Protein AF-A0A5D3CH51-F1 (afdb_monomer_lite)

Organism: Cucumis melo var. makuwa (NCBI:txid1194695)

Secondary structure (DSSP, 8-state):
-PPPHHHHHHHHHHHHT-SS-GGG-EEEEE-TT--HHHHHHHHHHHHHHHHHHHHHHHTT-SS--HHHHHHSPPPSSS--HHHHHHHHHHHHHHHHHHHHHHHHHH-TTTHHHHHT---GGGTT-BTTBB--EEEEEE---SSS--SPEEEEEE--B-TTS---HHHHHHHHHHHHHHHHT--SEEEE--TT---SSTTHHHHHHHHHTS-TTTTTT--EEEPPP--TT--TT-TT-TT-HIIIIIIHHHHHTTT-PPP-SSSEEEEHHHHTT--TTS--TTTTT-S-HHHHHHHH-S-HHHHHHHHHTTS-TTS-PPPSSPSS-GGGGHHHHHHHT-TTTTTTSSBTTTBSS---

Structure (mmCIF, N/CA/C/O backbone):
data_AF-A0A5D3CH51-F1
#
_entry.id   AF-A0A5D3CH51-F1
#
loop_
_atom_site.group_PDB
_atom_site.id
_atom_site.type_symbol
_atom_site.label_atom_id
_atom_site.label_alt_id
_atom_site.label_comp_id
_atom_site.label_asym_id
_atom_site.label_entity_id
_atom_site.label_seq_id
_atom_site.pdbx_PDB_ins_code
_atom_site.Cartn_x
_atom_site.Cartn_y
_atom_site.Cartn_z
_atom_site.occupancy
_atom_site.B_iso_or_equiv
_atom_site.auth_seq_id
_atom_site.auth_comp_id
_atom_site.auth_asym_id
_atom_site.auth_atom_id
_atom_site.pdbx_PDB_model_num
ATOM 1 N N . MET A 1 1 ? -5.415 21.065 0.368 1.00 40.28 1 MET A N 1
ATOM 2 C CA . MET A 1 1 ? -6.041 20.465 1.560 1.00 40.28 1 MET A CA 1
ATOM 3 C C . MET A 1 1 ? -5.260 19.193 1.838 1.00 40.28 1 MET A C 1
ATOM 5 O O . MET A 1 1 ? -5.054 18.450 0.891 1.00 40.28 1 MET A O 1
ATOM 9 N N . LEU A 1 2 ? -4.691 19.025 3.033 1.00 67.31 2 LEU A N 1
ATOM 10 C CA . LEU A 1 2 ? -4.060 17.756 3.412 1.00 67.31 2 LEU A CA 1
ATOM 11 C C . LEU A 1 2 ? -5.181 16.832 3.888 1.00 67.31 2 LEU A C 1
ATOM 13 O O . LEU A 1 2 ? -6.054 17.289 4.625 1.00 67.31 2 LEU A O 1
ATOM 17 N N . GLU A 1 3 ? -5.198 15.589 3.425 1.00 77.75 3 GLU A N 1
ATOM 18 C CA . GLU A 1 3 ? -6.168 14.602 3.895 1.00 77.75 3 GLU A CA 1
ATOM 19 C C . GLU A 1 3 ? -5.866 14.246 5.356 1.00 77.75 3 GLU A C 1
ATOM 21 O O . GLU A 1 3 ? -4.698 14.021 5.697 1.00 77.75 3 GLU A O 1
ATOM 26 N N . PRO A 1 4 ? -6.886 14.199 6.230 1.00 89.88 4 PRO A N 1
ATOM 27 C CA . PRO A 1 4 ? -6.705 13.772 7.607 1.00 89.88 4 PRO A CA 1
ATOM 28 C C . PRO A 1 4 ? -6.069 12.371 7.680 1.00 89.88 4 PRO A C 1
ATOM 30 O O . PRO A 1 4 ? -6.546 11.456 7.001 1.00 89.88 4 PRO A O 1
ATOM 33 N N . PRO A 1 5 ? -5.054 12.142 8.537 1.00 94.06 5 PRO A N 1
ATOM 34 C CA . PRO A 1 5 ? -4.375 10.846 8.643 1.00 94.06 5 PRO A CA 1
ATOM 35 C C . PRO A 1 5 ? -5.314 9.667 8.931 1.00 94.06 5 PRO A C 1
ATOM 37 O O . PRO A 1 5 ? -5.027 8.537 8.537 1.00 94.06 5 PRO A O 1
ATOM 40 N N . ILE A 1 6 ? -6.451 9.921 9.591 1.00 96.25 6 ILE A N 1
ATOM 41 C CA . ILE A 1 6 ? -7.462 8.902 9.893 1.00 96.25 6 ILE A CA 1
ATOM 42 C C . ILE A 1 6 ? -8.072 8.265 8.633 1.00 96.25 6 ILE A C 1
ATOM 44 O O . ILE A 1 6 ? -8.434 7.087 8.662 1.00 96.25 6 ILE A O 1
ATOM 48 N N . ILE A 1 7 ? -8.144 8.999 7.516 1.00 95.88 7 ILE A N 1
ATOM 49 C CA . ILE A 1 7 ? -8.637 8.470 6.236 1.00 95.88 7 ILE A CA 1
ATOM 50 C C . ILE A 1 7 ? -7.675 7.379 5.742 1.00 95.88 7 ILE A C 1
ATOM 52 O O . ILE A 1 7 ? -8.073 6.224 5.581 1.00 95.88 7 ILE A O 1
ATOM 56 N N . THR A 1 8 ? -6.379 7.699 5.663 1.00 96.88 8 THR A N 1
ATOM 57 C CA . THR A 1 8 ? -5.318 6.738 5.318 1.00 96.88 8 THR A CA 1
ATOM 58 C C . THR A 1 8 ? -5.292 5.540 6.269 1.00 96.88 8 THR A C 1
ATOM 60 O O . THR A 1 8 ? -5.150 4.401 5.826 1.00 96.88 8 THR A O 1
ATOM 63 N N . VAL A 1 9 ? -5.449 5.769 7.578 1.00 97.94 9 VAL A N 1
ATOM 64 C CA . VAL A 1 9 ? -5.469 4.698 8.588 1.00 97.94 9 VAL A CA 1
ATOM 65 C C . VAL A 1 9 ? -6.609 3.710 8.348 1.00 97.94 9 VAL A C 1
ATOM 67 O O . VAL A 1 9 ? -6.380 2.502 8.400 1.00 97.94 9 VAL A O 1
ATOM 70 N N . ASN A 1 10 ? -7.815 4.189 8.041 1.00 98.06 10 ASN A N 1
ATOM 71 C CA . ASN A 1 10 ? -8.954 3.318 7.753 1.00 98.06 10 ASN A CA 1
ATOM 72 C C . ASN A 1 10 ? -8.732 2.458 6.501 1.00 98.06 10 ASN A C 1
ATOM 74 O O . ASN A 1 10 ? -9.031 1.261 6.511 1.00 98.06 10 ASN A O 1
ATOM 78 N N . THR A 1 11 ? -8.141 3.040 5.461 1.00 97.94 11 THR A N 1
ATOM 79 C CA . THR A 1 11 ? -7.741 2.322 4.246 1.00 97.94 11 THR A CA 1
ATOM 80 C C . THR A 1 11 ? -6.696 1.249 4.535 1.00 97.94 11 THR A C 1
ATOM 82 O O . THR A 1 11 ? -6.865 0.093 4.141 1.00 97.94 11 THR A O 1
ATOM 85 N N . VAL A 1 12 ? -5.650 1.579 5.298 1.00 98.50 12 VAL A N 1
ATOM 86 C CA . VAL A 1 12 ? -4.611 0.617 5.702 1.00 98.50 12 VAL A CA 1
ATOM 87 C C . VAL A 1 12 ? -5.208 -0.528 6.520 1.00 98.50 12 VAL A C 1
ATOM 89 O O . VAL A 1 12 ? -4.935 -1.690 6.225 1.00 98.50 12 VAL A O 1
ATOM 92 N N . LEU A 1 13 ? -6.063 -0.228 7.501 1.00 98.44 13 LEU A N 1
ATOM 93 C CA . LEU A 1 13 ? -6.735 -1.242 8.321 1.00 98.44 13 LEU A CA 1
ATOM 94 C C . LEU A 1 13 ? -7.630 -2.161 7.483 1.00 98.44 13 LEU A C 1
ATOM 96 O O . LEU A 1 13 ? -7.645 -3.370 7.717 1.00 98.44 13 LEU A O 1
ATOM 100 N N . SER A 1 14 ? -8.320 -1.610 6.482 1.00 98.00 14 SER A N 1
ATOM 101 C CA . SER A 1 14 ? -9.121 -2.382 5.531 1.00 98.00 14 SER A CA 1
ATOM 102 C C . SER A 1 14 ? -8.266 -3.324 4.680 1.00 98.00 14 SER A C 1
ATOM 104 O O . SER A 1 14 ? -8.583 -4.509 4.571 1.00 98.00 14 SER A O 1
ATOM 106 N N . LEU A 1 15 ? -7.145 -2.837 4.138 1.00 97.94 15 LEU A N 1
ATOM 107 C CA . LEU A 1 15 ? -6.240 -3.632 3.303 1.00 97.94 15 LEU A CA 1
ATOM 108 C C . LEU A 1 15 ? -5.496 -4.709 4.101 1.00 97.94 15 LEU A C 1
ATOM 110 O O . LEU A 1 15 ? -5.344 -5.837 3.634 1.00 97.94 15 LEU A O 1
ATOM 114 N N . MET A 1 16 ? -5.055 -4.401 5.321 1.00 97.62 16 MET A N 1
ATOM 115 C CA . MET A 1 16 ? -4.386 -5.384 6.181 1.00 97.62 16 MET A CA 1
ATOM 116 C C . MET A 1 16 ? -5.332 -6.491 6.664 1.00 97.62 16 MET A C 1
ATOM 118 O O . MET A 1 16 ? -4.873 -7.562 7.058 1.00 97.62 16 MET A O 1
ATOM 122 N N . ALA A 1 17 ? -6.641 -6.242 6.630 1.00 97.00 17 ALA A N 1
ATOM 123 C CA . ALA A 1 17 ? -7.665 -7.188 7.038 1.00 97.00 17 ALA A CA 1
ATOM 124 C C . ALA A 1 17 ? -8.239 -8.012 5.873 1.00 97.00 17 ALA A C 1
ATOM 126 O O . ALA A 1 17 ? -9.222 -8.708 6.087 1.00 97.00 17 ALA A O 1
ATOM 127 N N . LEU A 1 18 ? -7.673 -7.970 4.662 1.00 96.31 18 LEU A N 1
ATOM 128 C CA . LEU A 1 18 ? -8.117 -8.789 3.523 1.00 96.31 18 LEU A CA 1
ATOM 129 C C . LEU A 1 18 ? -8.178 -10.294 3.848 1.00 96.31 18 LEU A C 1
ATOM 131 O O . LEU A 1 18 ? -7.396 -10.808 4.650 1.00 96.31 18 LEU A O 1
ATOM 135 N N . ASP A 1 19 ? -9.099 -11.015 3.204 1.00 94.81 19 ASP A N 1
ATOM 136 C CA . ASP A 1 19 ? -9.230 -12.471 3.330 1.00 94.81 19 ASP A CA 1
ATOM 137 C C . ASP A 1 19 ? -8.187 -13.191 2.461 1.00 94.81 19 ASP A C 1
ATOM 139 O O . ASP A 1 19 ? -8.459 -13.723 1.384 1.00 94.81 19 ASP A O 1
ATOM 143 N N . TYR A 1 20 ? -6.934 -13.116 2.908 1.00 93.75 20 TYR A N 1
ATOM 144 C CA . TYR A 1 20 ? -5.789 -13.758 2.276 1.00 93.75 20 TYR A CA 1
ATOM 145 C C . TYR A 1 20 ? -4.729 -14.091 3.341 1.00 93.75 20 TYR A C 1
ATOM 147 O O . TYR A 1 20 ? -4.673 -13.415 4.373 1.00 93.75 20 TYR A O 1
ATOM 155 N N . PRO A 1 21 ? -3.866 -15.107 3.136 1.00 92.31 21 PRO A N 1
ATOM 156 C CA . PRO A 1 21 ? -2.814 -15.429 4.098 1.00 92.31 21 PRO A CA 1
ATOM 157 C C . PRO A 1 21 ? -1.941 -14.210 4.420 1.00 92.31 21 PRO A C 1
ATOM 159 O O . PRO A 1 21 ? -1.383 -13.585 3.516 1.00 92.31 21 PRO A O 1
ATOM 162 N N . SER A 1 22 ? -1.804 -13.886 5.709 1.00 91.25 22 SER A N 1
ATOM 163 C CA . SER A 1 22 ? -1.107 -12.680 6.182 1.00 91.25 22 SER A CA 1
ATOM 164 C C . SER A 1 22 ? 0.349 -12.626 5.725 1.00 91.25 22 SER A C 1
ATOM 166 O O . SER A 1 22 ? 0.825 -11.571 5.324 1.00 91.25 22 SER A O 1
ATOM 168 N N . ASN A 1 23 ? 1.031 -13.770 5.676 1.00 89.25 23 ASN A N 1
ATOM 169 C CA . ASN A 1 23 ? 2.405 -13.886 5.181 1.00 89.25 23 ASN A CA 1
ATOM 170 C C . ASN A 1 23 ? 2.552 -13.741 3.653 1.00 89.25 23 ASN A C 1
ATOM 172 O O . ASN A 1 23 ? 3.667 -13.766 3.136 1.00 89.25 23 ASN A O 1
ATOM 176 N N . LYS A 1 24 ? 1.447 -13.624 2.908 1.00 91.50 24 LYS A N 1
ATOM 177 C CA . LYS A 1 24 ? 1.445 -13.331 1.466 1.00 91.50 24 LYS A CA 1
ATOM 178 C C . LYS A 1 24 ? 1.001 -11.902 1.152 1.00 91.50 24 LYS A C 1
ATOM 180 O O . LYS A 1 24 ? 0.996 -11.520 -0.017 1.00 91.50 24 LYS A O 1
ATOM 185 N N . LEU A 1 25 ? 0.621 -11.130 2.169 1.00 93.69 25 LEU A N 1
ATOM 186 C CA . LEU A 1 25 ? 0.225 -9.736 2.038 1.00 93.69 25 LEU A CA 1
ATOM 187 C C . LEU A 1 25 ? 1.315 -8.817 2.595 1.00 93.69 25 LEU A C 1
ATOM 189 O O . LEU A 1 25 ? 1.872 -9.047 3.669 1.00 93.69 25 LEU A O 1
ATOM 193 N N . SER A 1 26 ? 1.552 -7.724 1.877 1.00 95.75 26 SER A N 1
ATOM 194 C CA . SER A 1 26 ? 2.444 -6.647 2.300 1.00 95.75 26 SER A CA 1
ATOM 195 C C . SER A 1 26 ? 1.792 -5.313 1.968 1.00 95.75 26 SER A C 1
ATOM 197 O O . SER A 1 26 ? 1.532 -5.026 0.800 1.00 95.75 26 SER A O 1
ATOM 199 N N . CYS A 1 27 ? 1.526 -4.500 2.986 1.00 97.88 27 CYS A N 1
ATOM 200 C CA . CYS A 1 27 ? 0.974 -3.162 2.847 1.00 97.88 27 CYS A CA 1
ATOM 201 C C . CYS A 1 27 ? 2.118 -2.140 2.832 1.00 97.88 27 CYS A C 1
ATOM 203 O O . CYS A 1 27 ? 2.896 -2.042 3.785 1.00 97.88 27 CYS A O 1
ATOM 205 N N . TYR A 1 28 ? 2.222 -1.389 1.738 1.00 98.56 28 TYR A N 1
ATOM 206 C CA . TYR A 1 28 ? 3.172 -0.291 1.585 1.00 98.56 28 TYR A CA 1
ATOM 207 C C . TYR A 1 28 ? 2.413 1.032 1.551 1.00 98.56 28 TYR A C 1
ATOM 209 O O . TYR A 1 28 ? 1.547 1.217 0.698 1.00 98.56 28 TYR A O 1
ATOM 217 N N . VAL A 1 29 ? 2.767 1.957 2.439 1.00 98.38 29 VAL A N 1
ATOM 218 C CA . VAL A 1 29 ? 2.173 3.296 2.497 1.00 98.38 29 VAL A CA 1
ATOM 219 C C . VAL A 1 29 ? 3.199 4.304 1.999 1.00 98.38 29 VAL A C 1
ATOM 221 O O . VAL A 1 29 ? 4.249 4.470 2.619 1.00 98.38 29 VAL A O 1
ATOM 224 N N . SER A 1 30 ? 2.905 4.957 0.873 1.00 97.56 30 SER A N 1
ATOM 225 C CA . SER A 1 30 ? 3.717 6.066 0.371 1.00 97.56 30 SER A CA 1
ATOM 226 C C . SER A 1 30 ? 3.224 7.378 0.957 1.00 97.56 30 SER A C 1
ATOM 228 O O . SER A 1 30 ? 2.075 7.753 0.742 1.00 97.56 30 SER A O 1
ATOM 230 N N . ASP A 1 31 ? 4.107 8.103 1.631 1.00 96.00 31 ASP A N 1
ATOM 231 C CA . ASP A 1 31 ? 3.835 9.432 2.166 1.00 96.00 31 ASP A CA 1
ATOM 232 C C . ASP A 1 31 ? 4.713 10.464 1.462 1.00 96.00 31 ASP A C 1
ATOM 234 O O . ASP A 1 31 ? 5.885 10.671 1.776 1.00 96.00 31 ASP A O 1
ATOM 238 N N . ASP A 1 32 ? 4.110 11.133 0.488 1.00 91.88 32 ASP A N 1
ATOM 239 C CA . ASP A 1 32 ? 4.762 12.178 -0.287 1.00 91.88 32 ASP A CA 1
ATOM 240 C C . ASP A 1 32 ? 4.960 13.478 0.513 1.00 91.88 32 ASP A C 1
ATOM 242 O O . ASP A 1 32 ? 5.732 14.345 0.099 1.00 91.88 32 ASP A O 1
ATOM 246 N N . GLY A 1 33 ? 4.262 13.638 1.639 1.00 91.88 33 GLY A N 1
ATOM 247 C CA . GLY A 1 33 ? 4.407 14.774 2.542 1.00 91.88 33 GLY A CA 1
ATOM 248 C C . GLY A 1 33 ? 5.550 14.612 3.541 1.00 91.88 33 GLY A C 1
ATOM 249 O O . GLY A 1 33 ? 5.929 15.606 4.157 1.00 91.88 33 GLY A O 1
ATOM 250 N N . CYS A 1 34 ? 6.103 13.402 3.689 1.00 93.62 34 CYS A N 1
ATOM 251 C CA . CYS A 1 34 ? 7.098 13.068 4.710 1.00 93.62 34 CYS A CA 1
ATOM 252 C C . CYS A 1 34 ? 6.651 13.519 6.116 1.00 93.62 34 CYS A C 1
ATOM 254 O O . CYS A 1 34 ? 7.368 14.203 6.849 1.00 93.62 34 CYS A O 1
ATOM 256 N N . SER A 1 35 ? 5.398 13.208 6.449 1.00 91.94 35 SER A N 1
ATOM 257 C CA . SER A 1 35 ? 4.695 13.709 7.618 1.00 91.94 35 SER A CA 1
ATOM 258 C C . SER A 1 35 ? 4.946 12.819 8.842 1.00 91.94 35 SER A C 1
ATOM 260 O O . SER A 1 35 ? 4.484 11.671 8.870 1.00 91.94 35 SER A O 1
ATOM 262 N N . PRO A 1 36 ? 5.579 13.337 9.917 1.00 92.19 36 PRO A N 1
ATOM 263 C CA . PRO A 1 36 ? 5.721 12.582 11.163 1.00 92.19 36 PRO A CA 1
ATOM 264 C C . PRO A 1 36 ? 4.361 12.223 11.779 1.00 92.19 36 PRO A C 1
ATOM 266 O O . PRO A 1 36 ? 4.249 11.209 12.462 1.00 92.19 36 PRO A O 1
ATOM 269 N N . LEU A 1 37 ? 3.313 13.012 11.505 1.00 92.25 37 LEU A N 1
ATOM 270 C CA . LEU A 1 37 ? 1.947 12.717 11.933 1.00 92.25 37 LEU A CA 1
ATOM 271 C C . LEU A 1 37 ? 1.360 11.505 11.194 1.00 92.25 37 LEU A C 1
ATOM 273 O O . LEU A 1 37 ? 0.733 10.655 11.818 1.00 92.25 37 LEU A O 1
ATOM 277 N N . THR A 1 38 ? 1.595 11.378 9.884 1.00 94.44 38 THR A N 1
ATOM 278 C CA . THR A 1 38 ? 1.148 10.188 9.133 1.00 94.44 38 THR A CA 1
ATOM 279 C C . THR A 1 38 ? 1.868 8.941 9.636 1.00 94.44 38 THR A C 1
ATOM 281 O O . THR A 1 38 ? 1.235 7.915 9.878 1.00 94.44 38 THR A O 1
ATOM 284 N N . PHE A 1 39 ? 3.176 9.037 9.884 1.00 95.12 39 PHE A N 1
ATOM 285 C CA . PHE A 1 39 ? 3.936 7.930 10.461 1.00 95.12 39 PHE A CA 1
ATOM 286 C C . PHE A 1 39 ? 3.465 7.559 11.882 1.00 95.12 39 PHE A C 1
ATOM 288 O O . PHE A 1 39 ? 3.325 6.373 12.190 1.00 95.12 39 PHE A O 1
ATOM 295 N N . TYR A 1 40 ? 3.157 8.545 12.732 1.00 94.44 40 TYR A N 1
ATOM 296 C CA . TYR A 1 40 ? 2.533 8.324 14.043 1.00 94.44 40 TYR A CA 1
ATOM 297 C C . TYR A 1 40 ? 1.184 7.597 13.916 1.00 94.44 40 TYR A C 1
ATOM 299 O O . TYR A 1 40 ? 0.975 6.562 14.551 1.00 94.44 40 TYR A O 1
ATOM 307 N N . ALA A 1 41 ? 0.302 8.081 13.039 1.00 95.81 41 ALA A N 1
ATOM 308 C CA . ALA A 1 41 ? -1.018 7.499 12.821 1.00 95.81 41 ALA A CA 1
ATOM 309 C C . ALA A 1 41 ? -0.938 6.033 12.358 1.00 95.81 41 ALA A C 1
ATOM 311 O O . ALA A 1 41 ? -1.728 5.208 12.808 1.00 95.81 41 ALA A O 1
ATOM 312 N N . LEU A 1 42 ? 0.054 5.672 11.533 1.00 97.56 42 LEU A N 1
ATOM 313 C CA . LEU A 1 42 ? 0.295 4.280 11.130 1.00 97.56 42 LEU A CA 1
ATOM 314 C C . LEU A 1 42 ? 0.775 3.383 12.281 1.00 97.56 42 LEU A C 1
ATOM 316 O O . LEU A 1 42 ? 0.431 2.202 12.307 1.00 97.56 42 LEU A O 1
ATOM 320 N N . ASN A 1 43 ? 1.541 3.911 13.241 1.00 96.25 43 ASN A N 1
ATOM 321 C CA . ASN A 1 43 ? 1.929 3.154 14.438 1.00 96.25 43 ASN A CA 1
ATOM 322 C C . ASN A 1 43 ? 0.715 2.875 15.336 1.00 96.25 43 ASN A C 1
ATOM 324 O O . ASN A 1 43 ? 0.534 1.752 15.811 1.00 96.25 43 ASN A O 1
ATOM 328 N N . GLU A 1 44 ? -0.152 3.870 15.530 1.00 96.44 44 GLU A N 1
ATOM 329 C CA . GLU A 1 44 ? -1.410 3.680 16.261 1.00 96.44 44 GLU A CA 1
ATOM 330 C C . GLU A 1 44 ? -2.360 2.727 15.513 1.00 96.44 44 GLU A C 1
ATOM 332 O O . GLU A 1 44 ? -2.943 1.828 16.125 1.00 96.44 44 GLU A O 1
ATOM 337 N N . ALA A 1 45 ? -2.431 2.825 14.181 1.00 97.75 45 ALA A N 1
ATOM 338 C CA . ALA A 1 45 ? -3.166 1.881 13.342 1.00 97.75 45 ALA A CA 1
ATOM 339 C C . ALA A 1 45 ? -2.646 0.449 13.505 1.00 97.75 45 ALA A C 1
ATOM 341 O O . ALA A 1 45 ? -3.443 -0.470 13.655 1.00 97.75 45 ALA A O 1
ATOM 342 N N . LEU A 1 46 ? -1.324 0.243 13.540 1.00 97.12 46 LEU A N 1
ATOM 343 C CA . LEU A 1 46 ? -0.732 -1.075 13.771 1.00 97.12 46 LEU A CA 1
ATOM 344 C C . LEU A 1 46 ? -1.131 -1.654 15.138 1.00 97.12 46 LEU A C 1
ATOM 346 O O . LEU A 1 46 ? -1.391 -2.854 15.246 1.00 97.12 46 LEU A O 1
ATOM 350 N N . ASN A 1 47 ? -1.205 -0.825 16.182 1.00 96.25 47 ASN A N 1
ATOM 351 C CA . ASN A 1 47 ? -1.666 -1.273 17.496 1.00 96.25 47 ASN A CA 1
ATOM 352 C C . ASN A 1 47 ? -3.134 -1.713 17.467 1.00 96.25 47 ASN A C 1
ATOM 354 O O . ASN A 1 47 ? -3.458 -2.769 18.010 1.00 96.25 47 ASN A O 1
ATOM 358 N N . PHE A 1 48 ? -3.998 -0.966 16.780 1.00 98.38 48 PHE A N 1
ATOM 359 C CA . PHE A 1 48 ? -5.399 -1.347 16.598 1.00 98.38 48 PHE A CA 1
ATOM 360 C C . PHE A 1 48 ? -5.567 -2.570 15.674 1.00 98.38 48 PHE A C 1
ATOM 362 O O . PHE A 1 48 ? -6.389 -3.446 15.942 1.00 98.38 48 PHE A O 1
ATOM 369 N N . ALA A 1 49 ? -4.742 -2.705 14.632 1.00 97.88 49 ALA A N 1
ATOM 370 C CA . ALA A 1 49 ? -4.772 -3.828 13.693 1.00 97.88 49 ALA A CA 1
ATOM 371 C C . ALA A 1 49 ? -4.633 -5.188 14.400 1.00 97.88 49 ALA A C 1
ATOM 373 O O . ALA A 1 49 ? -5.273 -6.161 13.998 1.00 97.88 49 ALA A O 1
ATOM 374 N N . LYS A 1 50 ? -3.855 -5.240 15.494 1.00 96.38 50 LYS A N 1
ATOM 375 C CA . LYS A 1 50 ? -3.647 -6.446 16.317 1.00 96.38 50 LYS A CA 1
ATOM 376 C C . LYS A 1 50 ? -4.922 -6.987 16.959 1.00 96.38 50 LYS A C 1
ATOM 378 O O . LYS A 1 50 ? -4.972 -8.174 17.252 1.00 96.38 50 LYS A O 1
ATOM 383 N N . ILE A 1 51 ? -5.931 -6.145 17.172 1.00 97.44 51 ILE A N 1
ATOM 384 C CA . ILE A 1 51 ? -7.239 -6.556 17.704 1.00 97.44 51 ILE A CA 1
ATOM 385 C C . ILE A 1 51 ? -8.329 -6.555 16.623 1.00 97.44 51 ILE A C 1
ATOM 387 O O . ILE A 1 51 ? -9.227 -7.394 16.658 1.00 97.44 51 ILE A O 1
ATOM 391 N N . TRP A 1 52 ? -8.216 -5.680 15.619 1.00 97.69 52 TRP A N 1
ATOM 392 C CA . TRP A 1 52 ? -9.157 -5.575 14.502 1.00 97.69 52 TRP A CA 1
ATOM 393 C C . TRP A 1 52 ? -9.130 -6.788 13.569 1.00 97.69 52 TRP A C 1
ATOM 395 O O . TRP A 1 52 ? -10.180 -7.341 13.243 1.00 97.69 52 TRP A O 1
ATOM 405 N N . ILE A 1 53 ? -7.940 -7.228 13.150 1.00 96.31 53 ILE A N 1
ATOM 406 C CA . ILE A 1 53 ? -7.794 -8.311 12.168 1.00 96.31 53 ILE A CA 1
ATOM 407 C C . ILE A 1 53 ? -8.293 -9.654 12.732 1.00 96.31 53 ILE A C 1
ATOM 409 O O . ILE A 1 53 ? -9.091 -10.305 12.048 1.00 96.31 53 ILE A O 1
ATOM 413 N N . PRO A 1 54 ? -7.930 -10.068 13.967 1.00 95.12 54 PRO A N 1
ATOM 414 C CA . PRO A 1 54 ? -8.492 -11.279 14.563 1.00 95.12 54 PRO A CA 1
ATOM 415 C C . PRO A 1 54 ? -10.010 -11.200 14.736 1.00 95.12 54 PRO A C 1
ATOM 417 O O . PRO A 1 54 ? -10.706 -12.177 14.472 1.00 95.12 54 PRO A O 1
ATOM 420 N N . PHE A 1 55 ? -10.548 -10.035 15.122 1.00 95.62 55 PHE A N 1
ATOM 421 C CA . PHE A 1 55 ? -11.995 -9.829 15.219 1.00 95.62 55 PHE A CA 1
ATOM 422 C C . PHE A 1 55 ? -12.689 -10.012 13.863 1.00 95.62 55 PHE A C 1
ATOM 424 O O . PHE A 1 55 ? -13.682 -10.736 13.782 1.00 95.62 55 PHE A O 1
ATOM 431 N N . CYS A 1 56 ? -12.139 -9.419 12.796 1.00 95.12 56 CYS A N 1
ATOM 432 C CA . CYS A 1 56 ? -12.673 -9.560 11.441 1.00 95.12 56 CYS A CA 1
ATOM 433 C C . CYS A 1 56 ? -12.749 -11.020 11.002 1.00 95.12 56 CYS A C 1
ATOM 435 O O . CYS A 1 56 ? -13.763 -11.435 10.448 1.00 95.12 56 CYS A O 1
ATOM 437 N N . LYS A 1 57 ? -11.692 -11.798 11.270 1.00 92.62 57 LYS A N 1
ATOM 438 C CA . LYS A 1 57 ? -11.636 -13.229 10.944 1.00 92.62 57 LYS A CA 1
ATOM 439 C C . LYS A 1 57 ? -12.595 -14.049 11.810 1.00 92.62 57 LYS A C 1
ATOM 441 O O . LYS A 1 57 ? -13.315 -14.891 11.289 1.00 92.62 57 LYS A O 1
ATOM 446 N N . LYS A 1 58 ? -12.631 -13.788 13.122 1.00 93.44 58 LYS A N 1
ATOM 447 C CA . LYS A 1 58 ? -13.472 -14.507 14.096 1.00 93.44 58 LYS A CA 1
ATOM 448 C C . LYS A 1 58 ? -14.964 -14.371 13.795 1.00 93.44 58 LYS A C 1
ATOM 450 O O . LYS A 1 58 ? -15.710 -15.322 14.011 1.00 93.44 58 LYS A O 1
ATOM 455 N N . TYR A 1 59 ? -15.389 -13.196 13.338 1.00 92.88 59 TYR A N 1
ATOM 456 C CA . TYR A 1 59 ? -16.800 -12.866 13.129 1.00 92.88 59 TYR A CA 1
ATOM 457 C C . TYR A 1 59 ? -17.186 -12.670 11.662 1.00 92.88 59 TYR A C 1
ATOM 459 O O . TYR A 1 59 ? -18.260 -12.139 11.397 1.00 92.88 59 TYR A O 1
ATOM 467 N N . ASP A 1 60 ? -16.319 -13.084 10.733 1.00 92.25 60 ASP A N 1
ATOM 468 C CA . ASP A 1 60 ? -16.516 -12.974 9.283 1.00 92.25 60 ASP A CA 1
ATOM 469 C C . ASP A 1 60 ? -17.039 -11.594 8.840 1.00 92.25 60 ASP A C 1
ATOM 471 O O . ASP A 1 60 ? -18.041 -11.439 8.134 1.00 92.25 60 ASP A O 1
ATOM 475 N N . VAL A 1 61 ? -16.362 -10.547 9.318 1.00 92.81 61 VAL A N 1
ATOM 476 C CA . VAL A 1 61 ? -16.715 -9.166 8.984 1.00 92.81 61 VAL A CA 1
ATOM 477 C C . VAL A 1 61 ? -16.534 -8.959 7.482 1.00 92.81 61 VAL A C 1
ATOM 479 O O . VAL A 1 61 ? -15.440 -9.160 6.952 1.00 92.81 61 VAL A O 1
ATOM 482 N N . GLN A 1 62 ? -17.599 -8.522 6.810 1.00 92.44 62 GLN A N 1
ATOM 483 C CA . GLN A 1 62 ? -17.596 -8.288 5.365 1.00 92.44 62 GLN A CA 1
ATOM 484 C C . GLN A 1 62 ? -16.891 -6.969 5.023 1.00 92.44 62 GLN A C 1
ATOM 486 O O . GLN A 1 62 ? -15.817 -6.964 4.431 1.00 92.44 62 GLN A O 1
ATOM 491 N N . VAL A 1 63 ? -17.424 -5.830 5.470 1.00 93.12 63 VAL A N 1
ATOM 492 C CA . VAL A 1 63 ? -16.769 -4.530 5.260 1.00 93.12 63 VAL A CA 1
ATOM 493 C C . VAL A 1 63 ? -15.721 -4.317 6.346 1.00 93.12 63 VAL A C 1
ATOM 495 O O . VAL A 1 63 ? -16.053 -4.000 7.485 1.00 93.12 63 VAL A O 1
ATOM 498 N N . ARG A 1 64 ? -14.443 -4.501 5.998 1.00 94.75 64 ARG A N 1
ATOM 499 C CA . ARG A 1 64 ? -13.327 -4.480 6.963 1.00 94.75 64 ARG A CA 1
ATOM 500 C C . ARG A 1 64 ? -12.680 -3.100 7.143 1.00 94.75 64 ARG A C 1
ATOM 502 O O . ARG A 1 64 ? -11.571 -3.003 7.661 1.00 94.75 64 ARG A O 1
ATOM 509 N N . ALA A 1 65 ? -13.379 -2.038 6.746 1.00 96.06 65 ALA A N 1
ATOM 510 C CA . ALA A 1 65 ? -13.035 -0.656 7.070 1.00 96.06 65 ALA A CA 1
ATOM 511 C C . ALA A 1 65 ? -13.731 -0.245 8.382 1.00 96.06 65 ALA A C 1
ATOM 513 O O . ALA A 1 65 ? -14.964 -0.198 8.402 1.00 96.06 65 ALA A O 1
ATOM 514 N N . PRO A 1 66 ? -12.994 0.043 9.472 1.00 96.50 66 PRO A N 1
ATOM 515 C CA . PRO A 1 66 ? -13.591 0.278 10.788 1.00 96.50 66 PRO A CA 1
ATOM 516 C C . PRO A 1 66 ? -14.630 1.403 10.819 1.00 96.50 66 PRO A C 1
ATOM 518 O O . PRO A 1 66 ? -15.717 1.192 11.354 1.00 96.50 66 PRO A O 1
ATOM 521 N N . PHE A 1 67 ? -14.343 2.557 10.201 1.00 95.88 67 PHE A N 1
ATOM 522 C CA . PHE A 1 67 ? -15.286 3.684 10.168 1.00 95.88 67 PHE A CA 1
ATOM 523 C C . PHE A 1 67 ? -16.642 3.300 9.555 1.00 95.88 67 PHE A C 1
ATOM 525 O O . PHE A 1 67 ? -17.689 3.631 10.107 1.00 95.88 67 PHE A O 1
ATOM 532 N N . MET A 1 68 ? -16.631 2.525 8.464 1.00 94.75 68 MET A N 1
ATOM 533 C CA . MET A 1 68 ? -17.853 2.023 7.833 1.00 94.75 68 MET A CA 1
ATOM 534 C C . MET A 1 68 ? -18.517 0.945 8.678 1.00 94.75 68 MET A C 1
ATOM 536 O O . MET A 1 68 ? -19.728 0.985 8.875 1.00 94.75 68 MET A O 1
ATOM 540 N N . TYR A 1 69 ? -17.741 -0.001 9.210 1.00 94.31 69 TYR A N 1
ATOM 541 C CA . TYR A 1 69 ? -18.268 -1.098 10.018 1.00 94.31 69 TYR A CA 1
ATOM 542 C C . T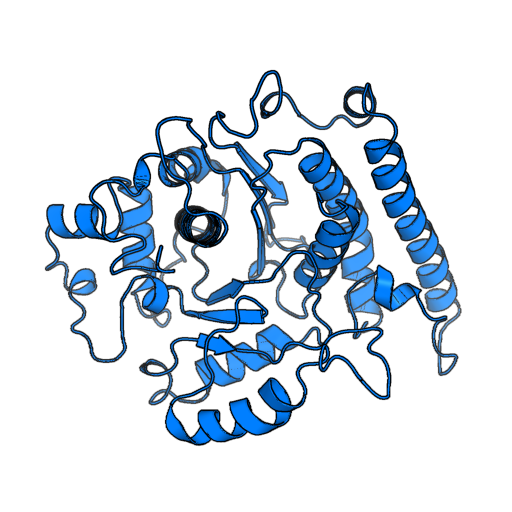YR A 1 69 ? -18.993 -0.602 11.277 1.00 94.31 69 TYR A C 1
ATOM 544 O O . TYR A 1 69 ? -20.067 -1.099 11.613 1.00 94.31 69 TYR A O 1
ATOM 552 N N . PHE A 1 70 ? -18.428 0.396 11.961 1.00 94.69 70 PHE A N 1
ATOM 553 C CA . PHE A 1 70 ? -18.989 0.948 13.195 1.00 94.69 70 PHE A CA 1
ATOM 554 C C . PHE A 1 70 ? -20.014 2.074 12.974 1.00 94.69 70 PHE A C 1
ATOM 556 O O . PHE A 1 70 ? -20.624 2.517 13.956 1.00 94.69 70 PHE A O 1
ATOM 563 N N . SER A 1 71 ? -20.236 2.506 11.724 1.00 91.75 71 SER A N 1
ATOM 564 C CA . SER A 1 71 ? -21.233 3.533 11.370 1.00 91.75 71 SER A CA 1
ATOM 565 C C . SER A 1 71 ? -22.670 3.093 11.673 1.00 91.75 71 SER A C 1
ATOM 567 O O . SER A 1 71 ? -23.508 3.906 12.065 1.00 91.75 71 SER A O 1
ATOM 569 N N . THR A 1 72 ? -22.946 1.791 11.569 1.00 84.44 72 THR A N 1
ATOM 570 C CA . THR A 1 72 ? -24.247 1.190 11.870 1.00 84.44 72 THR A CA 1
ATOM 571 C C . THR A 1 72 ? -24.154 0.233 13.060 1.00 84.44 72 THR A C 1
ATOM 573 O O . THR A 1 72 ? -23.174 -0.505 13.178 1.00 84.44 72 THR A O 1
ATOM 576 N N . PRO A 1 73 ? -25.169 0.182 13.944 1.00 80.62 73 PRO A N 1
ATOM 577 C CA . PRO A 1 73 ? -25.245 -0.843 14.982 1.00 80.62 73 PRO A CA 1
ATOM 578 C C . PRO A 1 73 ? -25.231 -2.259 14.381 1.00 80.62 73 PRO A C 1
ATOM 580 O O . PRO A 1 73 ? -25.741 -2.454 13.275 1.00 80.62 73 PRO A O 1
ATOM 583 N N . PRO A 1 74 ? -24.703 -3.268 15.097 1.00 77.69 74 PRO A N 1
ATOM 584 C CA . PRO A 1 74 ? -24.672 -4.631 14.586 1.00 77.69 74 PRO A CA 1
ATOM 585 C C . PRO A 1 74 ? -26.101 -5.155 14.393 1.00 77.69 74 PRO A C 1
ATOM 587 O O . PRO A 1 74 ? -26.952 -5.002 15.273 1.00 77.69 74 PRO A O 1
ATOM 590 N N . HIS A 1 75 ? -26.372 -5.798 13.253 1.00 67.69 75 HIS A N 1
ATOM 591 C CA . HIS A 1 75 ? -27.681 -6.395 12.992 1.00 67.69 75 HIS A CA 1
ATOM 592 C C . HIS A 1 75 ? -28.008 -7.486 14.030 1.00 67.69 75 HIS A C 1
ATOM 594 O O . HIS A 1 75 ? -27.192 -8.349 14.345 1.00 67.69 75 HIS A O 1
ATOM 600 N N . HIS A 1 76 ? -29.233 -7.449 14.562 1.00 56.31 76 HIS A N 1
ATOM 601 C CA . HIS A 1 76 ? -29.694 -8.281 15.683 1.00 56.31 76 HIS A CA 1
ATOM 602 C C . HIS A 1 76 ? -29.870 -9.778 15.370 1.00 56.31 76 HIS A C 1
ATOM 604 O O . HIS A 1 76 ? -30.187 -10.552 16.275 1.00 56.31 76 HIS A O 1
ATOM 610 N N . LEU A 1 77 ? -29.674 -10.212 14.122 1.00 53.66 77 LEU A N 1
ATOM 611 C CA . LEU A 1 77 ? -29.801 -11.619 13.758 1.00 53.66 77 LEU A CA 1
ATOM 612 C C . LEU A 1 77 ? -28.541 -12.384 14.197 1.00 53.66 77 LEU A C 1
ATOM 614 O O . LEU A 1 77 ? -27.598 -12.541 13.433 1.00 53.66 77 LEU A O 1
ATOM 618 N N . HIS A 1 78 ? -28.573 -12.882 15.439 1.00 53.91 78 HIS A N 1
ATOM 619 C CA . HIS A 1 78 ? -27.677 -13.907 16.006 1.00 53.91 78 HIS A CA 1
ATOM 620 C C . HIS A 1 78 ? -26.340 -13.451 16.619 1.00 53.91 78 HIS A C 1
ATOM 622 O O . HIS A 1 78 ? -25.340 -14.161 16.524 1.00 53.91 78 HIS A O 1
ATOM 628 N N . SER A 1 79 ? -26.303 -12.330 17.345 1.00 67.38 79 SER A N 1
ATOM 629 C CA . SER A 1 79 ? -25.119 -12.016 18.159 1.00 67.38 79 SER A CA 1
ATOM 630 C C . SER A 1 79 ? -25.138 -12.737 19.510 1.00 67.38 79 SER A C 1
ATOM 632 O O . SER A 1 79 ? -25.991 -12.481 20.360 1.00 67.38 79 SER A O 1
ATOM 634 N N . SER A 1 80 ? -24.164 -13.621 19.734 1.00 85.88 80 SER A N 1
ATOM 635 C CA . SER A 1 80 ? -23.877 -14.163 21.066 1.00 85.88 80 SER A CA 1
ATOM 636 C C . SER A 1 80 ? -23.532 -13.035 22.051 1.00 85.88 80 SER A C 1
ATOM 638 O O . SER A 1 80 ? -23.084 -11.955 21.656 1.00 85.88 80 SER A O 1
ATOM 640 N N . THR A 1 81 ? -23.690 -13.278 23.354 1.00 89.19 81 THR A N 1
ATOM 641 C CA . THR A 1 81 ? -23.261 -12.325 24.396 1.00 89.19 81 THR A CA 1
ATOM 642 C C . THR A 1 81 ? -21.777 -11.973 24.268 1.00 89.19 81 THR A C 1
ATOM 644 O O . THR A 1 81 ? -21.405 -10.814 24.448 1.00 89.19 81 THR A O 1
ATOM 647 N N . GLN A 1 82 ? -20.947 -12.945 23.874 1.00 92.31 82 GLN A N 1
ATOM 648 C CA . GLN A 1 82 ? -19.527 -12.733 23.597 1.00 92.31 82 GLN A CA 1
ATOM 649 C C . GLN A 1 82 ? -19.301 -11.764 22.433 1.00 92.31 82 GLN A C 1
ATOM 651 O O . GLN A 1 82 ? -18.485 -10.859 22.562 1.00 92.31 82 GLN A O 1
ATOM 656 N N . PHE A 1 83 ? -20.034 -11.909 21.322 1.00 93.00 83 PHE A N 1
ATOM 657 C CA . PHE A 1 83 ? -19.926 -10.969 20.204 1.00 93.00 83 PHE A CA 1
ATOM 658 C C . PHE A 1 83 ? -20.289 -9.550 20.637 1.00 93.00 83 PHE A C 1
ATOM 660 O O . PHE A 1 83 ? -19.579 -8.610 20.303 1.00 93.00 83 PHE A O 1
ATOM 667 N N . GLN A 1 84 ? -21.376 -9.379 21.396 1.00 91.31 84 GLN A N 1
ATOM 668 C CA . GLN A 1 84 ? -21.802 -8.048 21.838 1.00 91.31 84 GLN A CA 1
ATOM 669 C C . GLN A 1 84 ? -20.762 -7.383 22.743 1.00 91.31 84 GLN A C 1
ATOM 671 O O . GLN A 1 84 ? -20.571 -6.169 22.662 1.00 91.31 84 GLN A O 1
ATOM 676 N N . TYR A 1 85 ? -20.103 -8.169 23.598 1.00 93.38 85 TYR A N 1
ATOM 677 C CA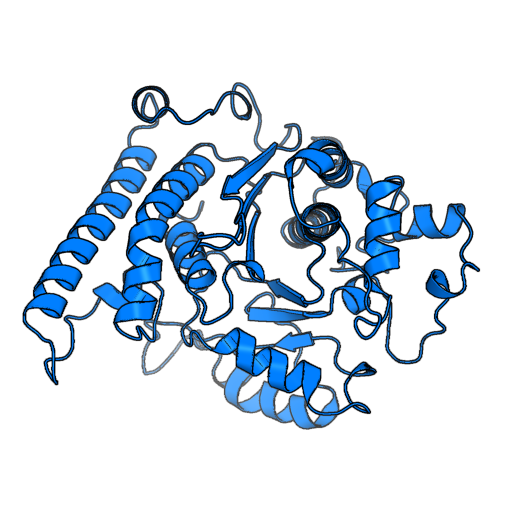 . TYR A 1 85 ? -18.992 -7.697 24.415 1.00 93.38 85 TYR A CA 1
ATOM 678 C C . TYR A 1 85 ? -17.794 -7.305 23.540 1.00 93.38 85 TYR A C 1
ATOM 680 O O . TYR A 1 85 ? -17.384 -6.148 23.572 1.00 93.38 85 TYR A O 1
ATOM 688 N N . ASP A 1 86 ? -17.311 -8.222 22.694 1.00 94.94 86 ASP A N 1
ATOM 689 C CA . ASP A 1 86 ? -16.159 -7.991 21.813 1.00 94.94 86 ASP A CA 1
ATOM 690 C C . ASP A 1 86 ? -16.382 -6.777 20.896 1.00 94.94 86 ASP A C 1
ATOM 692 O O . ASP A 1 86 ? -15.497 -5.936 20.760 1.00 94.94 86 ASP A O 1
ATOM 696 N N . TRP A 1 87 ? -17.578 -6.645 20.311 1.00 95.25 87 TRP A N 1
ATOM 697 C CA . TRP A 1 87 ? -17.944 -5.529 19.437 1.00 95.25 87 TRP A CA 1
ATOM 698 C C . TRP A 1 87 ? -17.903 -4.190 20.178 1.00 95.25 87 TRP A C 1
ATOM 700 O O . TRP A 1 87 ? -17.325 -3.229 19.674 1.00 95.25 87 TRP A O 1
ATOM 710 N N . LYS A 1 88 ? -18.480 -4.116 21.389 1.00 94.69 88 LYS A N 1
ATOM 711 C CA . LYS A 1 88 ? -18.465 -2.888 22.204 1.00 94.69 88 LYS A CA 1
ATOM 712 C C . LYS A 1 88 ? -17.044 -2.509 22.599 1.00 94.69 88 LYS A C 1
ATOM 714 O O . LYS A 1 88 ? -16.670 -1.349 22.458 1.00 94.69 88 LYS A O 1
ATOM 719 N N . THR A 1 89 ? -16.258 -3.479 23.065 1.00 96.75 89 THR A N 1
ATOM 720 C CA . THR A 1 89 ? -14.852 -3.264 23.421 1.00 96.75 89 THR A CA 1
ATOM 721 C C . THR A 1 89 ? -14.060 -2.747 22.223 1.00 96.75 89 THR A C 1
ATOM 723 O O . THR A 1 89 ? -13.333 -1.765 22.346 1.00 96.75 89 THR A O 1
ATOM 726 N N . LEU A 1 90 ? -14.239 -3.355 21.050 1.00 97.44 90 LEU A N 1
ATOM 727 C CA . LEU A 1 90 ? -13.499 -2.973 19.853 1.00 97.44 90 LEU A CA 1
ATOM 728 C C . LEU A 1 90 ? -13.914 -1.604 19.310 1.00 97.44 90 LEU A C 1
ATOM 730 O O . LEU A 1 90 ? -13.051 -0.847 18.870 1.00 97.44 90 LEU A O 1
ATOM 734 N N . LYS A 1 91 ? -15.204 -1.256 19.397 1.00 97.31 91 LYS A N 1
ATOM 735 C CA . LYS A 1 91 ? -15.686 0.084 19.050 1.00 97.31 91 LYS A CA 1
ATOM 736 C C . LYS A 1 91 ? -15.035 1.159 19.926 1.00 97.31 91 LYS A C 1
ATOM 738 O O . LYS A 1 91 ? -14.570 2.161 19.397 1.00 97.31 91 LYS A O 1
ATOM 743 N N . VAL A 1 92 ? -14.931 0.928 21.237 1.00 98.12 92 VAL A N 1
ATOM 744 C CA . VAL A 1 92 ? -14.262 1.863 22.162 1.00 98.12 92 VAL A CA 1
ATOM 745 C C . VAL A 1 92 ? -12.775 2.025 21.826 1.00 98.12 92 VAL A C 1
ATOM 747 O O . VAL A 1 92 ? -12.256 3.141 21.851 1.00 98.12 92 VAL A O 1
ATOM 750 N N . GLU A 1 93 ? -12.073 0.940 21.483 1.00 98.56 93 GLU A N 1
ATOM 751 C CA . GLU A 1 93 ? -10.668 1.035 21.060 1.00 98.56 93 GLU A CA 1
ATOM 752 C C . GLU A 1 93 ? -10.509 1.756 19.710 1.00 98.56 93 GLU A C 1
ATOM 754 O O . GLU A 1 93 ? -9.535 2.488 19.528 1.00 98.56 93 GLU A O 1
ATOM 759 N N . TYR A 1 94 ? -11.474 1.626 18.791 1.00 98.50 94 TYR A N 1
ATOM 760 C CA . TYR A 1 94 ? -11.491 2.396 17.543 1.00 98.50 94 TYR A CA 1
ATOM 761 C C . TYR A 1 94 ? -11.711 3.898 17.799 1.00 98.50 94 TYR A C 1
ATOM 763 O O . TYR A 1 94 ? -10.932 4.724 17.331 1.00 98.50 94 TYR A O 1
ATOM 771 N N . GLU A 1 95 ? -12.690 4.267 18.628 1.00 98.25 95 GLU A N 1
ATOM 772 C CA . GLU A 1 95 ? -12.939 5.668 19.012 1.00 98.25 95 GLU A CA 1
ATOM 773 C C . GLU A 1 95 ? -11.724 6.288 19.736 1.00 98.25 95 GLU A C 1
ATOM 775 O O . GLU A 1 95 ? -11.422 7.477 19.606 1.00 98.25 95 GLU A O 1
ATOM 780 N N . LYS A 1 96 ? -10.977 5.477 20.496 1.00 98.00 96 LYS A N 1
ATOM 781 C CA . LYS A 1 96 ? -9.712 5.884 21.121 1.00 98.00 96 LYS A CA 1
ATOM 782 C C . LYS A 1 96 ? -8.603 6.112 20.091 1.00 98.00 96 LYS A C 1
ATOM 784 O O . LYS A 1 96 ? -7.854 7.073 20.255 1.00 98.00 96 LYS A O 1
ATOM 789 N N . LEU A 1 97 ? -8.495 5.272 19.058 1.00 97.75 97 LEU A N 1
ATOM 790 C CA . LEU A 1 97 ? -7.580 5.485 17.930 1.00 97.75 97 LEU A CA 1
ATOM 791 C C . LEU A 1 97 ? -7.888 6.810 17.217 1.00 97.75 97 LEU A C 1
ATOM 793 O O . LEU A 1 97 ? -6.983 7.626 17.040 1.00 97.75 97 LEU A O 1
ATOM 797 N N . GLU A 1 98 ? -9.155 7.048 16.865 1.00 97.56 98 GLU A N 1
ATOM 798 C CA . GLU A 1 98 ? -9.595 8.294 16.219 1.00 97.56 98 GLU A CA 1
ATOM 799 C C . GLU A 1 98 ? -9.235 9.518 17.062 1.00 97.56 98 GLU A C 1
ATOM 801 O O . GLU A 1 98 ? -8.647 10.479 16.562 1.00 97.56 98 GLU A O 1
ATOM 806 N N . ARG A 1 99 ? -9.530 9.461 18.364 1.00 95.69 99 ARG A N 1
ATOM 807 C CA . ARG A 1 99 ? -9.226 10.544 19.299 1.00 95.69 99 ARG A CA 1
ATOM 808 C C . ARG A 1 99 ? -7.730 10.807 19.428 1.00 95.69 99 ARG A C 1
ATOM 810 O O . ARG A 1 99 ? -7.340 11.964 19.359 1.00 95.69 99 ARG A O 1
ATOM 817 N N . LYS A 1 100 ? -6.895 9.771 19.551 1.00 93.69 100 LYS A N 1
ATOM 818 C CA . LYS A 1 100 ? -5.432 9.935 19.595 1.00 93.69 100 LYS A CA 1
ATOM 819 C C . LYS A 1 100 ? -4.896 10.627 18.345 1.00 93.69 100 LYS A C 1
ATOM 821 O O . LYS A 1 100 ? -4.080 11.534 18.453 1.00 93.69 100 LYS A O 1
ATOM 826 N N . ILE A 1 101 ? -5.353 10.208 17.162 1.00 93.88 101 ILE A N 1
ATOM 827 C CA . ILE A 1 101 ? -4.924 10.810 15.893 1.00 93.88 101 ILE A CA 1
ATOM 828 C C . ILE A 1 101 ? -5.386 12.265 15.810 1.00 93.88 101 ILE A C 1
ATOM 830 O O . ILE A 1 101 ? -4.605 13.118 15.405 1.00 93.88 101 ILE A O 1
ATOM 834 N N . LYS A 1 102 ? -6.620 12.556 16.232 1.00 93.50 102 LYS A N 1
ATOM 835 C CA . LYS A 1 102 ? -7.167 13.916 16.253 1.00 93.50 102 LYS A CA 1
ATOM 836 C C . LYS A 1 102 ? -6.423 14.828 17.232 1.00 93.50 102 LYS A C 1
ATOM 838 O O . LYS A 1 102 ? -6.025 15.927 16.862 1.00 93.50 102 LYS A O 1
ATOM 843 N N . GLU A 1 103 ? -6.179 14.368 18.456 1.00 91.50 103 GLU A N 1
ATOM 844 C CA . GLU A 1 103 ? -5.368 15.091 19.445 1.00 91.50 103 GLU A CA 1
ATOM 845 C C . GLU A 1 103 ? -3.951 15.332 18.903 1.00 91.50 103 GLU A C 1
ATOM 847 O O . GLU A 1 103 ? -3.409 16.427 19.051 1.00 91.50 103 GLU A O 1
ATOM 852 N N . ALA A 1 104 ? -3.382 14.346 18.202 1.00 89.75 104 ALA A N 1
ATOM 853 C CA . ALA A 1 104 ? -2.116 14.472 17.492 1.00 89.75 104 ALA A CA 1
ATOM 854 C C . ALA A 1 104 ? -2.204 15.271 16.178 1.00 89.75 104 ALA A C 1
ATOM 856 O O . ALA A 1 104 ? -1.206 15.463 15.507 1.00 89.75 104 ALA A O 1
ATOM 857 N N . GLU A 1 105 ? -3.362 15.742 15.742 1.00 89.12 105 GLU A N 1
ATOM 858 C CA . GLU A 1 105 ? -3.468 16.688 14.628 1.00 89.12 105 GLU A CA 1
ATOM 859 C C . GLU A 1 105 ? -3.543 18.124 15.165 1.00 89.12 105 GLU A C 1
ATOM 861 O O . GLU A 1 105 ? -2.946 19.055 14.609 1.00 89.12 105 GLU A O 1
ATOM 866 N N . GLU A 1 106 ? -4.229 18.282 16.299 1.00 88.12 106 GLU A N 1
ATOM 867 C CA . GLU A 1 106 ? -4.459 19.547 16.994 1.00 88.12 106 GLU A CA 1
ATOM 868 C C . GLU A 1 106 ? -3.218 20.014 17.787 1.00 88.12 106 GLU A C 1
ATOM 870 O O . GLU A 1 106 ? -2.824 21.181 17.697 1.00 88.12 106 GLU A O 1
ATOM 875 N N . ASN A 1 107 ? -2.541 19.115 18.509 1.00 79.19 107 ASN A N 1
ATOM 876 C CA . ASN A 1 107 ? -1.474 19.454 19.462 1.00 79.19 107 ASN A CA 1
ATOM 877 C C . ASN A 1 107 ? -0.067 19.452 18.850 1.00 79.19 107 ASN A C 1
ATOM 879 O O . ASN A 1 107 ? 0.775 18.684 19.295 1.00 79.19 107 ASN A O 1
ATOM 883 N N . ARG A 1 108 ? 0.214 20.293 17.839 1.00 64.81 108 ARG A N 1
ATOM 884 C CA . ARG A 1 108 ? 1.439 20.279 16.980 1.00 64.81 108 ARG A CA 1
ATOM 885 C C . ARG A 1 108 ? 2.825 20.231 17.660 1.00 64.81 108 ARG A C 1
ATOM 887 O O . ARG A 1 108 ? 3.836 20.248 16.959 1.00 64.81 108 ARG A O 1
ATOM 894 N N . ILE A 1 109 ? 2.898 20.217 18.986 1.00 57.22 109 ILE A N 1
ATOM 895 C CA . ILE A 1 109 ? 4.108 20.175 19.800 1.00 57.22 109 ILE A CA 1
ATOM 896 C C . ILE A 1 109 ? 3.916 19.109 20.894 1.00 57.22 109 ILE A C 1
ATOM 898 O O . ILE A 1 109 ? 3.025 19.242 21.726 1.00 57.22 109 ILE A O 1
ATOM 902 N N . GLY A 1 110 ? 4.778 18.086 20.934 1.00 61.56 110 GLY A N 1
ATOM 903 C CA . GLY A 1 110 ? 4.979 17.257 22.136 1.00 61.56 110 GLY A CA 1
ATOM 904 C C . GLY A 1 110 ? 4.370 15.849 22.157 1.00 61.56 110 GLY A C 1
ATOM 905 O O . GLY A 1 110 ? 4.783 15.058 22.998 1.00 61.56 110 GLY A O 1
ATOM 906 N N . TRP A 1 111 ? 3.496 15.455 21.217 1.00 65.81 111 TRP A N 1
ATOM 907 C CA . TRP A 1 111 ? 2.939 14.080 21.202 1.00 65.81 111 TRP A CA 1
ATOM 908 C C . TRP A 1 111 ? 3.997 12.981 20.973 1.00 65.81 111 TRP A C 1
ATOM 910 O O . TRP A 1 111 ? 3.766 11.798 21.217 1.00 65.81 111 TRP A O 1
ATOM 920 N N . HIS A 1 112 ? 5.172 13.366 20.477 1.00 65.38 112 HIS A N 1
ATOM 921 C CA . HIS A 1 112 ? 6.258 12.464 20.113 1.00 65.38 112 HIS A CA 1
ATOM 922 C C . HIS A 1 112 ? 6.923 11.802 21.331 1.00 65.38 112 HIS A C 1
ATOM 924 O O . HIS A 1 112 ? 7.198 10.603 21.284 1.00 65.38 112 HIS A O 1
ATOM 930 N N . GLU A 1 113 ? 7.154 12.553 22.415 1.00 61.91 113 GLU A N 1
ATOM 931 C CA . GLU A 1 113 ? 7.924 12.081 23.579 1.00 61.91 113 GLU A CA 1
ATOM 932 C C . GLU A 1 113 ? 7.161 11.027 24.389 1.00 61.91 113 GLU A C 1
ATOM 934 O O . GLU A 1 113 ? 7.744 10.036 24.825 1.00 61.91 113 GLU A O 1
ATOM 939 N N . GLU A 1 114 ? 5.842 11.181 24.515 1.00 63.03 114 GLU A N 1
ATOM 940 C CA . GLU A 1 114 ? 4.984 10.242 25.251 1.00 63.03 114 GLU A CA 1
ATOM 941 C C . GLU A 1 114 ? 4.722 8.938 24.478 1.00 63.03 114 GLU A C 1
ATOM 943 O O . GLU A 1 114 ? 4.396 7.910 25.072 1.00 63.03 114 GLU A O 1
ATOM 948 N N . SER A 1 115 ? 4.879 8.960 23.150 1.00 68.44 115 SER A N 1
ATOM 949 C CA . SER A 1 115 ? 4.543 7.827 22.277 1.00 68.44 115 SER A CA 1
ATOM 950 C C . SER A 1 115 ? 5.623 6.742 22.190 1.00 68.44 115 SER A C 1
ATOM 952 O O . SER A 1 115 ? 5.326 5.614 21.796 1.00 68.44 115 SER A O 1
ATOM 954 N N . GLY A 1 116 ? 6.881 7.069 22.512 1.00 77.88 116 GLY A N 1
ATOM 955 C CA . GLY A 1 116 ? 8.025 6.165 22.339 1.00 77.88 116 GLY A CA 1
ATOM 956 C C . GLY A 1 116 ? 8.368 5.826 20.878 1.00 77.88 116 GLY A C 1
ATOM 957 O O . GLY A 1 116 ? 9.159 4.915 20.633 1.00 77.88 116 GLY A O 1
ATOM 958 N N . ILE A 1 117 ? 7.779 6.528 19.902 1.00 84.62 117 ILE A N 1
ATOM 959 C CA . ILE A 1 117 ? 8.021 6.309 18.471 1.00 84.62 117 ILE A CA 1
ATOM 960 C C . ILE A 1 117 ? 9.304 7.033 18.044 1.00 84.62 117 ILE A C 1
ATOM 962 O O . ILE A 1 117 ? 9.462 8.232 18.270 1.00 84.62 117 ILE A O 1
ATOM 966 N N . ASP A 1 118 ? 10.211 6.315 17.372 1.00 85.38 118 ASP A N 1
ATOM 967 C CA . ASP A 1 118 ? 11.419 6.902 16.781 1.00 85.38 118 ASP A CA 1
ATOM 968 C C . ASP A 1 118 ? 11.063 7.808 15.593 1.00 85.38 118 ASP A C 1
ATOM 970 O O . ASP A 1 118 ? 10.799 7.345 14.478 1.00 85.38 118 ASP A O 1
ATOM 974 N N . LEU A 1 119 ? 11.101 9.115 15.845 1.00 87.81 119 LEU A N 1
ATOM 975 C CA . LEU A 1 119 ? 10.898 10.158 14.845 1.00 87.81 119 LEU A CA 1
ATOM 976 C C . LEU A 1 119 ? 12.191 10.876 14.453 1.00 87.81 119 LEU A C 1
ATOM 978 O O . LEU A 1 119 ? 12.126 11.889 13.759 1.00 87.81 119 LEU A O 1
ATOM 982 N N . ALA A 1 120 ? 13.366 10.359 14.831 1.00 88.38 120 ALA A N 1
ATOM 983 C CA . ALA A 1 120 ? 14.641 11.028 14.565 1.00 88.38 120 ALA A CA 1
ATOM 984 C C . ALA A 1 120 ? 14.871 11.285 13.065 1.00 88.38 120 ALA A C 1
ATOM 986 O O . ALA A 1 120 ? 15.439 12.307 12.688 1.00 88.38 120 ALA A O 1
ATOM 987 N N . ALA A 1 121 ? 14.367 10.392 12.204 1.00 89.25 121 ALA A N 1
ATOM 988 C CA . ALA A 1 121 ? 14.440 10.534 10.749 1.00 89.25 121 ALA A CA 1
ATOM 989 C C . ALA A 1 121 ? 13.638 11.735 10.197 1.00 89.25 121 ALA A C 1
ATOM 991 O O . ALA A 1 121 ? 13.908 12.180 9.086 1.00 89.25 121 ALA A O 1
ATOM 992 N N . PHE A 1 122 ? 12.678 12.262 10.964 1.00 90.44 122 PHE A N 1
ATOM 993 C CA . PHE A 1 122 ? 11.812 13.384 10.584 1.00 90.44 122 PHE A CA 1
ATOM 994 C C . PHE A 1 122 ? 12.266 14.725 11.181 1.00 90.44 122 PHE A C 1
ATOM 996 O O . PHE A 1 122 ? 11.620 15.753 10.979 1.00 90.44 122 PHE A O 1
ATOM 1003 N N . SER A 1 123 ? 13.371 14.743 11.924 1.00 86.75 123 SER A N 1
ATOM 1004 C CA . SER A 1 123 ? 13.889 15.965 12.533 1.00 86.75 123 SER A CA 1
ATOM 1005 C C . SER A 1 123 ? 14.591 16.842 11.496 1.00 86.75 123 SER A C 1
ATOM 1007 O O . SER A 1 123 ? 15.472 16.380 10.775 1.00 86.75 123 SER A O 1
ATOM 1009 N N . ASN A 1 124 ? 14.250 18.134 11.464 1.00 84.38 124 ASN A N 1
ATOM 1010 C CA . ASN A 1 124 ? 14.886 19.152 10.612 1.00 84.38 124 ASN A CA 1
ATOM 1011 C C . ASN A 1 124 ? 14.819 18.882 9.094 1.00 84.38 124 ASN A C 1
ATOM 1013 O O . ASN A 1 124 ? 15.685 19.340 8.348 1.00 84.38 124 ASN A O 1
ATOM 1017 N N . ILE A 1 125 ? 13.795 18.166 8.622 1.00 88.50 125 ILE A N 1
ATOM 1018 C CA . ILE A 1 125 ? 13.598 17.898 7.191 1.00 88.50 125 ILE A CA 1
ATOM 1019 C C . ILE A 1 125 ? 12.612 18.881 6.543 1.00 88.50 125 ILE A C 1
ATOM 1021 O O . ILE A 1 125 ? 11.709 19.411 7.189 1.00 88.50 125 ILE A O 1
ATOM 1025 N N . SER A 1 126 ? 12.763 19.111 5.237 1.00 89.31 126 SER A N 1
ATOM 1026 C CA . SER A 1 126 ? 11.799 19.861 4.424 1.00 89.31 126 SER A CA 1
ATOM 1027 C C . SER A 1 126 ? 10.982 18.897 3.578 1.00 89.31 126 SER A C 1
ATOM 1029 O O . SER A 1 126 ? 11.563 18.025 2.949 1.00 89.31 126 SER A O 1
ATOM 1031 N N . THR A 1 127 ? 9.671 19.106 3.434 1.00 88.75 127 THR A N 1
ATOM 1032 C CA . THR A 1 127 ? 8.798 18.271 2.576 1.00 88.75 127 THR A CA 1
ATOM 1033 C C . THR A 1 127 ? 9.184 18.276 1.090 1.00 88.75 127 THR A C 1
ATOM 1035 O O . THR A 1 127 ? 8.743 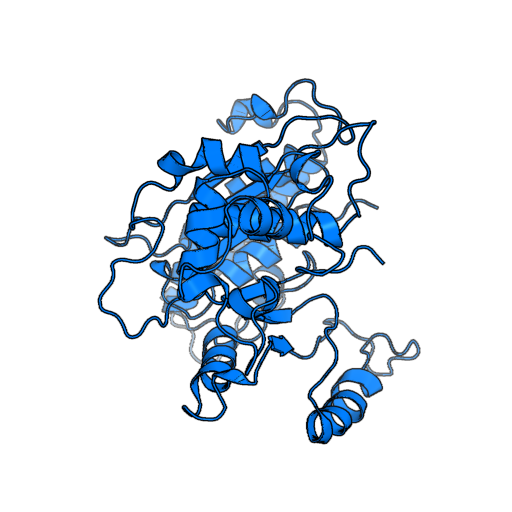17.428 0.318 1.00 88.75 127 THR A O 1
ATOM 1038 N N . LYS A 1 128 ? 10.010 19.238 0.663 1.00 90.88 128 LYS A N 1
ATOM 1039 C CA . LYS A 1 128 ? 10.543 19.342 -0.706 1.00 90.88 128 LYS A CA 1
ATOM 1040 C C . LYS A 1 128 ? 12.007 18.906 -0.817 1.00 90.88 128 LYS A C 1
ATOM 1042 O O . LYS A 1 128 ? 12.518 18.784 -1.929 1.00 90.88 128 LYS A O 1
ATOM 1047 N N . HIS A 1 129 ? 12.685 18.705 0.313 1.00 94.12 129 HIS A N 1
ATOM 1048 C CA . HIS A 1 129 ? 14.090 18.330 0.355 1.00 94.12 129 HIS A CA 1
ATOM 1049 C C . HIS A 1 129 ? 14.415 17.520 1.608 1.00 94.12 129 HIS A C 1
ATOM 1051 O O . HIS A 1 129 ? 14.588 18.071 2.698 1.00 94.12 129 HIS A O 1
ATOM 1057 N N . HIS A 1 130 ? 14.483 16.206 1.432 1.00 95.50 130 HIS A N 1
ATOM 1058 C CA . HIS A 1 130 ? 14.758 15.250 2.492 1.00 95.50 130 HIS A CA 1
ATOM 1059 C C . HIS A 1 130 ? 15.262 13.930 1.887 1.00 95.50 130 HIS A C 1
ATOM 1061 O O . HIS A 1 130 ? 14.890 13.608 0.751 1.00 95.50 130 HIS A O 1
ATOM 1067 N N . PRO A 1 131 ? 16.091 13.158 2.616 1.00 96.00 131 PRO A N 1
ATOM 1068 C CA . PRO A 1 131 ? 16.466 11.809 2.201 1.00 96.00 131 PRO A CA 1
ATOM 1069 C C . PRO A 1 131 ? 15.237 10.891 2.153 1.00 96.00 131 PRO A C 1
ATOM 1071 O O . PRO A 1 131 ? 14.183 11.212 2.713 1.00 96.00 131 PRO A O 1
ATOM 1074 N N . SER A 1 132 ? 15.365 9.728 1.514 1.00 96.81 132 SER A N 1
ATOM 1075 C CA . SER A 1 132 ? 14.345 8.688 1.637 1.00 96.81 132 SER A CA 1
ATOM 1076 C C . SER A 1 132 ? 14.236 8.216 3.089 1.00 96.81 132 SER A C 1
ATOM 1078 O O . SER A 1 132 ? 15.242 8.041 3.776 1.00 96.81 132 SER A O 1
ATOM 1080 N N . ILE A 1 133 ? 13.011 7.974 3.547 1.00 97.19 133 ILE A N 1
ATOM 1081 C CA . ILE A 1 133 ? 12.719 7.385 4.853 1.00 97.19 133 ILE A CA 1
ATOM 1082 C C . ILE A 1 133 ? 11.895 6.129 4.610 1.00 97.19 133 ILE A C 1
ATOM 1084 O O . ILE A 1 133 ? 10.733 6.198 4.217 1.00 97.19 133 ILE A O 1
ATOM 1088 N N . ILE A 1 134 ? 12.497 4.970 4.857 1.00 97.62 134 ILE A N 1
ATOM 1089 C CA . ILE A 1 134 ? 11.823 3.675 4.772 1.00 97.62 134 ILE A CA 1
ATOM 1090 C C . ILE A 1 134 ? 11.842 3.053 6.162 1.00 97.62 134 ILE A C 1
ATOM 1092 O O . ILE A 1 134 ? 12.909 2.853 6.746 1.00 97.62 134 ILE A O 1
ATOM 1096 N N . LYS A 1 135 ? 10.659 2.767 6.706 1.00 96.50 135 LYS A N 1
ATOM 1097 C CA . LYS A 1 135 ? 10.488 2.182 8.040 1.00 96.50 135 LYS A CA 1
ATOM 1098 C C . LYS A 1 135 ? 9.598 0.949 7.922 1.00 96.50 135 LYS A C 1
ATOM 1100 O O . LYS A 1 135 ? 8.486 1.027 7.409 1.00 96.50 135 LYS A O 1
ATOM 1105 N N . ILE A 1 136 ? 10.086 -0.194 8.394 1.00 95.38 136 ILE A N 1
ATOM 1106 C CA . ILE A 1 136 ? 9.298 -1.427 8.506 1.00 95.38 136 ILE A CA 1
ATOM 1107 C C . ILE A 1 136 ? 8.610 -1.378 9.874 1.00 95.38 136 ILE A C 1
ATOM 1109 O O . ILE A 1 136 ? 9.272 -1.553 10.893 1.00 95.38 136 ILE A O 1
ATOM 1113 N N . LEU A 1 137 ? 7.308 -1.080 9.903 1.00 94.81 137 LEU A N 1
ATOM 1114 C CA . LEU A 1 137 ? 6.539 -0.997 11.151 1.00 94.81 137 LEU A CA 1
ATOM 1115 C C . LEU A 1 137 ? 6.205 -2.391 11.686 1.00 94.81 137 LEU A C 1
ATOM 1117 O O . LEU A 1 137 ? 6.226 -2.621 12.893 1.00 94.81 137 LEU A O 1
ATOM 1121 N N . TRP A 1 138 ? 5.896 -3.321 10.781 1.00 94.44 138 TRP A N 1
ATOM 1122 C CA . TRP A 1 138 ? 5.618 -4.710 11.123 1.00 94.44 138 TRP A CA 1
ATOM 1123 C C . TRP A 1 138 ? 6.200 -5.659 10.082 1.00 94.44 138 TRP A C 1
ATOM 1125 O O . TRP A 1 138 ? 5.976 -5.498 8.879 1.00 94.44 138 TRP A O 1
ATOM 1135 N N . GLU A 1 139 ? 6.924 -6.671 10.553 1.00 92.31 139 GLU A N 1
ATOM 1136 C CA . GLU A 1 139 ? 7.434 -7.768 9.739 1.00 92.31 139 GLU A CA 1
ATOM 1137 C C . GLU A 1 139 ? 6.754 -9.066 10.177 1.00 92.31 139 GLU A C 1
ATOM 1139 O O . GLU A 1 139 ? 6.951 -9.508 11.306 1.00 92.31 139 GLU A O 1
ATOM 1144 N N . ASN A 1 140 ? 5.961 -9.671 9.289 1.00 90.25 140 ASN A N 1
ATOM 1145 C CA . ASN A 1 140 ? 5.379 -10.987 9.523 1.00 90.25 140 ASN A CA 1
ATOM 1146 C C . ASN A 1 140 ? 6.484 -12.056 9.508 1.00 90.25 140 ASN A C 1
ATOM 1148 O O . ASN A 1 140 ? 7.198 -12.190 8.512 1.00 90.25 140 ASN A O 1
ATOM 1152 N N . LYS A 1 141 ? 6.620 -12.820 10.597 1.00 84.38 141 LYS A N 1
ATOM 1153 C CA . LYS A 1 141 ? 7.637 -13.875 10.746 1.00 84.38 141 LYS A CA 1
ATOM 1154 C C . LYS A 1 141 ? 7.105 -15.290 10.491 1.00 84.38 141 LYS A C 1
ATOM 1156 O O . LYS A 1 141 ? 7.764 -16.252 10.867 1.00 84.38 141 LYS A O 1
ATOM 1161 N N . GLU A 1 142 ? 5.929 -15.428 9.879 1.00 73.62 142 GLU A N 1
ATOM 1162 C CA . GLU A 1 142 ? 5.236 -16.669 9.476 1.00 73.62 142 GLU A CA 1
ATOM 1163 C C . GLU A 1 142 ? 4.836 -17.652 10.601 1.00 73.62 142 GLU A C 1
ATOM 1165 O O . GLU A 1 142 ? 3.868 -18.388 10.434 1.00 73.62 142 GLU A O 1
ATOM 1170 N N . VAL A 1 143 ? 5.530 -17.672 11.746 1.00 63.19 143 VAL A N 1
ATOM 1171 C CA . VAL A 1 143 ? 5.382 -18.706 12.794 1.00 63.19 143 VAL A CA 1
ATOM 1172 C C . VAL A 1 143 ? 4.147 -18.492 13.687 1.00 63.19 143 VAL A C 1
ATOM 1174 O O . VAL A 1 143 ? 3.626 -19.452 14.249 1.00 63.19 143 VAL A O 1
ATOM 1177 N N . SER A 1 144 ? 3.646 -17.258 13.803 1.00 63.12 144 SER A N 1
ATOM 1178 C CA . SER A 1 144 ? 2.474 -16.933 14.640 1.00 63.12 144 SER A CA 1
ATOM 1179 C C . SER A 1 144 ? 1.770 -15.618 14.285 1.00 63.12 144 SER A C 1
ATOM 1181 O O . SER A 1 144 ? 0.818 -15.235 14.962 1.00 63.12 144 SER A O 1
ATOM 1183 N N . ASP A 1 145 ? 2.246 -14.885 13.274 1.00 67.88 145 ASP A N 1
ATOM 1184 C CA . ASP A 1 145 ? 1.813 -13.506 13.043 1.00 67.88 145 ASP A CA 1
ATOM 1185 C C . ASP A 1 145 ? 0.588 -13.439 12.125 1.00 67.88 145 ASP A C 1
ATOM 1187 O O . ASP A 1 145 ? 0.634 -13.751 10.929 1.00 67.88 145 ASP A O 1
ATOM 1191 N N . GLU A 1 146 ? -0.525 -12.956 12.671 1.00 83.38 146 GLU A N 1
ATOM 1192 C CA . GLU A 1 146 ? -1.769 -12.783 11.916 1.00 83.38 146 GLU A CA 1
ATOM 1193 C C . GLU A 1 146 ? -1.802 -11.522 11.040 1.00 83.38 146 GLU A C 1
ATOM 1195 O O . GLU A 1 146 ? -2.733 -11.367 10.244 1.00 83.38 146 GLU A O 1
ATOM 1200 N N . LEU A 1 147 ? -0.809 -10.637 11.177 1.00 93.94 147 LEU A N 1
ATOM 1201 C CA . LEU A 1 147 ? -0.763 -9.338 10.508 1.00 93.94 147 LEU A CA 1
ATOM 1202 C C . LEU A 1 147 ? 0.156 -9.364 9.278 1.00 93.94 147 LEU A C 1
ATOM 1204 O O . LEU A 1 147 ? 1.286 -9.844 9.392 1.00 93.94 147 LEU A O 1
ATOM 1208 N N . PRO A 1 148 ? -0.277 -8.811 8.133 1.00 94.81 148 PRO A N 1
ATOM 1209 C CA . PRO A 1 148 ? 0.581 -8.550 6.976 1.00 94.81 148 PRO A CA 1
ATOM 1210 C C . PRO A 1 148 ? 1.772 -7.647 7.298 1.00 94.81 148 PRO A C 1
ATOM 1212 O O . PRO A 1 148 ? 1.722 -6.879 8.260 1.00 94.81 148 PRO A O 1
ATOM 1215 N N . HIS A 1 149 ? 2.814 -7.672 6.461 1.00 95.00 149 HIS A N 1
ATOM 1216 C CA . HIS A 1 149 ? 3.882 -6.673 6.567 1.00 95.00 149 HIS A CA 1
ATOM 1217 C C . HIS A 1 149 ? 3.300 -5.258 6.425 1.00 95.00 149 HIS A C 1
ATOM 1219 O O . HIS A 1 149 ? 2.439 -5.033 5.573 1.00 95.00 149 HIS A O 1
ATOM 1225 N N . LEU A 1 150 ? 3.799 -4.304 7.214 1.00 97.62 150 LEU A N 1
ATOM 1226 C CA . LEU A 1 150 ? 3.446 -2.888 7.100 1.00 97.62 150 LEU A CA 1
ATOM 1227 C C . LEU A 1 150 ? 4.720 -2.057 6.963 1.00 97.62 150 LEU A C 1
ATOM 1229 O O . LEU A 1 150 ? 5.561 -2.041 7.866 1.00 97.62 150 LEU A O 1
ATOM 1233 N N . ILE A 1 151 ? 4.864 -1.378 5.826 1.00 98.06 151 ILE A N 1
ATOM 1234 C CA . ILE A 1 151 ? 6.051 -0.599 5.478 1.00 98.06 151 ILE A CA 1
ATOM 1235 C C . ILE A 1 151 ? 5.634 0.834 5.149 1.00 98.06 151 ILE A C 1
ATOM 1237 O O . ILE A 1 151 ? 4.814 1.066 4.262 1.00 98.06 151 ILE A O 1
ATOM 1241 N N . TYR A 1 152 ? 6.242 1.797 5.835 1.00 98.25 152 TYR A N 1
ATOM 1242 C CA . TYR A 1 152 ? 6.163 3.215 5.504 1.00 98.25 152 TYR A CA 1
ATOM 1243 C C . TYR A 1 152 ? 7.296 3.591 4.554 1.00 98.25 152 TYR A C 1
ATOM 1245 O O . TYR A 1 152 ? 8.455 3.226 4.781 1.00 98.25 152 TYR A O 1
ATOM 1253 N N . VAL A 1 153 ? 6.956 4.338 3.507 1.00 98.44 153 VAL A N 1
ATOM 1254 C CA . VAL A 1 153 ? 7.889 4.816 2.491 1.00 98.44 153 VAL A CA 1
ATOM 1255 C C . VAL A 1 153 ? 7.655 6.303 2.265 1.00 98.44 153 VAL A C 1
ATOM 1257 O O . VAL A 1 153 ? 6.611 6.717 1.778 1.00 98.44 153 VAL A O 1
ATOM 1260 N N . SER A 1 154 ? 8.669 7.105 2.547 1.00 97.56 154 SER A N 1
ATOM 1261 C CA . SER A 1 154 ? 8.796 8.464 2.042 1.00 97.56 154 SER A CA 1
ATOM 1262 C C . SER A 1 154 ? 9.995 8.491 1.104 1.00 97.56 154 SER A C 1
ATOM 1264 O O . SER A 1 154 ? 11.114 8.145 1.487 1.00 97.56 154 SER A O 1
ATOM 1266 N N . ARG A 1 155 ? 9.757 8.804 -0.168 1.00 96.75 155 ARG A N 1
ATOM 1267 C CA . ARG A 1 155 ? 10.809 8.830 -1.195 1.00 96.75 155 ARG A CA 1
ATOM 1268 C C . ARG A 1 155 ? 11.749 10.008 -0.995 1.00 96.75 155 ARG A C 1
ATOM 1270 O O . ARG A 1 155 ? 11.335 11.030 -0.465 1.00 96.75 155 ARG A O 1
ATOM 1277 N N . GLU A 1 156 ? 12.982 9.911 -1.472 1.00 97.31 156 GLU A N 1
ATOM 1278 C CA . GLU A 1 156 ? 13.867 11.074 -1.449 1.00 97.31 156 GLU A CA 1
ATOM 1279 C C . GLU A 1 156 ? 13.281 12.201 -2.310 1.00 97.31 156 GLU A C 1
ATOM 1281 O O . GLU A 1 156 ? 12.822 11.976 -3.435 1.00 97.31 156 GLU A O 1
ATOM 1286 N N . LYS A 1 157 ? 13.328 13.431 -1.794 1.00 96.12 157 LYS A N 1
ATOM 1287 C CA . LYS A 1 157 ? 12.967 14.636 -2.544 1.00 96.12 157 LYS A CA 1
ATOM 1288 C C . LYS A 1 157 ? 14.122 15.619 -2.552 1.00 96.12 157 LYS A C 1
ATOM 1290 O O . LYS A 1 157 ? 14.860 15.774 -1.580 1.00 96.12 157 LYS A O 1
ATOM 1295 N N . SER A 1 158 ? 14.268 16.317 -3.669 1.00 94.50 158 SER A N 1
ATOM 1296 C CA . SER A 1 158 ? 15.292 17.334 -3.853 1.00 94.50 158 SER A CA 1
ATOM 1297 C C . SER A 1 158 ? 14.756 18.480 -4.685 1.00 94.50 158 SER A C 1
ATOM 1299 O O . SER A 1 158 ? 14.077 18.255 -5.681 1.00 94.50 158 SER A O 1
ATOM 1301 N N . PHE A 1 159 ? 15.142 19.709 -4.341 1.00 92.44 159 PHE A N 1
ATOM 1302 C CA . PHE A 1 159 ? 14.806 20.899 -5.129 1.00 92.44 159 PHE A CA 1
ATOM 1303 C C . PHE A 1 159 ? 15.312 20.838 -6.578 1.00 92.44 159 PHE A C 1
ATOM 1305 O O . PHE A 1 159 ? 14.852 21.607 -7.417 1.00 92.44 159 PHE A O 1
ATOM 1312 N N . LYS A 1 160 ? 16.273 19.952 -6.869 1.00 92.69 160 LYS A N 1
ATOM 1313 C CA . LYS A 1 160 ? 16.900 19.808 -8.189 1.00 92.69 160 LYS A CA 1
ATOM 1314 C C . LYS A 1 160 ? 16.211 18.786 -9.095 1.00 92.69 160 LYS A C 1
ATOM 1316 O O . LYS A 1 160 ? 16.512 18.763 -10.283 1.00 92.69 160 LYS A O 1
ATOM 1321 N N . HIS A 1 161 ? 15.332 17.941 -8.555 1.00 90.38 161 HIS A N 1
ATOM 1322 C CA . HIS A 1 161 ? 14.752 16.818 -9.291 1.00 90.38 161 HIS A CA 1
ATOM 1323 C C . HIS A 1 161 ? 13.230 16.893 -9.281 1.00 90.38 161 HIS A C 1
ATOM 1325 O O . HIS A 1 161 ? 12.604 17.083 -8.237 1.00 90.38 161 HIS A O 1
ATOM 1331 N N . HIS A 1 162 ? 12.630 16.731 -10.458 1.00 89.56 162 HIS A N 1
ATOM 1332 C CA . HIS A 1 162 ? 11.184 16.656 -10.584 1.00 89.56 162 HIS A CA 1
ATOM 1333 C C . HIS A 1 162 ? 10.697 15.314 -10.031 1.00 89.56 162 HIS A C 1
ATOM 1335 O O . HIS A 1 162 ? 11.287 14.277 -10.308 1.00 89.56 162 HIS A O 1
ATOM 1341 N N . HIS A 1 163 ? 9.629 15.325 -9.235 1.00 89.62 163 HIS A N 1
ATOM 1342 C CA . HIS A 1 163 ? 9.170 14.121 -8.535 1.00 89.62 163 HIS A CA 1
ATOM 1343 C C . HIS A 1 163 ? 7.925 13.480 -9.171 1.00 89.62 163 HIS A C 1
ATOM 1345 O O . HIS A 1 163 ? 7.441 12.473 -8.675 1.00 89.62 163 HIS A O 1
ATOM 1351 N N . HIS A 1 164 ? 7.365 14.037 -10.247 1.00 91.19 164 HIS A N 1
ATOM 1352 C CA . HIS A 1 164 ? 6.270 13.406 -11.011 1.00 91.19 164 HIS A CA 1
ATOM 1353 C C . HIS A 1 164 ? 5.044 12.971 -10.177 1.00 91.19 164 HIS A C 1
ATOM 1355 O O . HIS A 1 164 ? 4.390 11.980 -10.496 1.00 91.19 164 HIS A O 1
ATOM 1361 N N . CYS A 1 165 ? 4.743 13.699 -9.091 1.00 91.31 165 CYS A N 1
ATOM 1362 C CA . CYS A 1 165 ? 3.564 13.501 -8.234 1.00 91.31 165 CYS A CA 1
ATOM 1363 C C . CYS A 1 165 ? 3.264 12.009 -7.959 1.00 91.31 165 CYS A C 1
ATOM 1365 O O . CYS A 1 165 ? 4.164 11.277 -7.537 1.00 91.31 165 CYS A O 1
ATOM 1367 N N . LYS A 1 166 ? 2.023 11.562 -8.200 1.00 92.00 166 LYS A N 1
ATOM 1368 C CA . LYS A 1 166 ? 1.553 10.193 -7.948 1.00 92.00 166 LYS A CA 1
ATOM 1369 C C . LYS A 1 166 ? 2.313 9.147 -8.768 1.00 92.00 166 LYS A C 1
ATOM 1371 O O . LYS A 1 166 ? 2.704 8.132 -8.203 1.00 92.00 166 LYS A O 1
ATOM 1376 N N . ALA A 1 167 ? 2.595 9.411 -10.047 1.00 92.62 167 ALA A N 1
ATOM 1377 C CA . ALA A 1 167 ? 3.331 8.476 -10.903 1.00 92.62 167 ALA A CA 1
ATOM 1378 C C . ALA A 1 167 ? 4.708 8.151 -10.306 1.00 92.62 167 ALA A C 1
ATOM 1380 O O . ALA A 1 167 ? 5.008 6.993 -10.031 1.00 92.62 167 ALA A O 1
ATOM 1381 N N . GLY A 1 168 ? 5.500 9.173 -9.963 1.00 94.88 168 GLY A N 1
ATOM 1382 C CA . GLY A 1 168 ? 6.806 8.952 -9.339 1.00 94.88 168 GLY A CA 1
ATOM 1383 C C . GLY A 1 168 ? 6.723 8.244 -7.977 1.00 94.88 168 GLY A C 1
ATOM 1384 O O . GLY A 1 168 ? 7.606 7.457 -7.639 1.00 94.88 168 GLY A O 1
ATOM 1385 N N . ALA A 1 169 ? 5.669 8.482 -7.187 1.00 95.56 169 ALA A N 1
ATOM 1386 C CA . ALA A 1 169 ? 5.479 7.795 -5.906 1.00 95.56 169 ALA A CA 1
ATOM 1387 C C . ALA A 1 169 ? 5.204 6.295 -6.115 1.00 95.56 169 ALA A C 1
ATOM 1389 O O . ALA A 1 169 ? 5.825 5.445 -5.473 1.00 95.56 169 ALA A O 1
ATOM 1390 N N . MET A 1 170 ? 4.343 5.957 -7.079 1.00 95.31 170 MET A N 1
ATOM 1391 C CA . MET A 1 170 ? 4.052 4.572 -7.456 1.00 95.31 170 MET A CA 1
ATOM 1392 C C . MET A 1 170 ? 5.274 3.859 -8.059 1.00 95.31 170 MET A C 1
ATOM 1394 O O . MET A 1 170 ? 5.498 2.676 -7.778 1.00 95.31 170 MET A O 1
ATOM 1398 N N . ASN A 1 171 ? 6.099 4.571 -8.836 1.00 95.44 171 ASN A N 1
ATOM 1399 C CA . ASN A 1 171 ? 7.363 4.051 -9.364 1.00 95.44 171 ASN A CA 1
ATOM 1400 C C . ASN A 1 171 ? 8.314 3.668 -8.220 1.00 95.44 171 ASN A C 1
ATOM 1402 O O . ASN A 1 171 ? 8.834 2.549 -8.187 1.00 95.44 171 ASN A O 1
ATOM 1406 N N . VAL A 1 172 ? 8.491 4.563 -7.237 1.00 97.38 172 VAL A N 1
ATOM 1407 C CA . VAL A 1 172 ? 9.316 4.299 -6.047 1.00 97.38 172 VAL A CA 1
ATOM 1408 C C . VAL A 1 172 ? 8.770 3.116 -5.249 1.00 97.38 172 VAL A C 1
ATOM 1410 O O . VAL A 1 172 ? 9.534 2.198 -4.948 1.00 97.38 172 VAL A O 1
ATOM 1413 N N . LEU A 1 173 ? 7.462 3.076 -4.960 1.00 97.50 173 LEU A N 1
ATOM 1414 C CA . LEU A 1 173 ? 6.833 1.948 -4.258 1.00 97.50 173 LEU A CA 1
ATOM 1415 C C . LEU A 1 173 ? 7.104 0.612 -4.951 1.00 97.50 173 LEU A C 1
ATOM 1417 O O . LEU A 1 173 ? 7.321 -0.409 -4.297 1.00 97.50 173 LEU A O 1
ATOM 1421 N N . THR A 1 174 ? 7.135 0.602 -6.277 1.00 96.25 174 THR A N 1
ATOM 1422 C CA . THR A 1 174 ? 7.382 -0.621 -7.045 1.00 96.25 174 THR A CA 1
ATOM 1423 C C . THR A 1 174 ? 8.818 -1.081 -6.943 1.00 96.25 174 THR A C 1
ATOM 1425 O O . THR A 1 174 ? 9.054 -2.283 -6.788 1.00 96.25 174 THR A O 1
ATOM 1428 N N . ARG A 1 175 ? 9.779 -0.157 -6.989 1.00 96.75 175 ARG A N 1
ATOM 1429 C CA . ARG A 1 175 ? 11.189 -0.500 -6.790 1.00 96.75 175 ARG A CA 1
ATOM 1430 C C . ARG A 1 175 ? 11.457 -0.959 -5.362 1.00 96.75 175 ARG A C 1
ATOM 1432 O O . ARG A 1 175 ? 12.040 -2.023 -5.166 1.00 96.75 175 ARG A O 1
ATOM 1439 N N . VAL A 1 176 ? 10.959 -0.211 -4.376 1.00 97.69 176 VAL A N 1
ATOM 1440 C CA . VAL A 1 176 ? 11.101 -0.524 -2.946 1.00 97.69 176 VAL A CA 1
ATOM 1441 C C . VAL A 1 176 ? 10.456 -1.870 -2.614 1.00 97.69 176 VAL A C 1
ATOM 1443 O O . VAL A 1 176 ? 11.101 -2.736 -2.028 1.00 97.69 176 VAL A O 1
ATOM 1446 N N . SER A 1 177 ? 9.211 -2.106 -3.039 1.00 96.75 177 SER A N 1
ATOM 1447 C CA . SER A 1 177 ? 8.572 -3.415 -2.849 1.00 96.75 177 SER A CA 1
ATOM 1448 C C . SER A 1 177 ? 9.292 -4.517 -3.621 1.00 96.75 177 SER A C 1
ATOM 1450 O O . SER A 1 177 ? 9.395 -5.629 -3.116 1.00 96.75 177 SER A O 1
ATOM 1452 N N . GLY A 1 178 ? 9.849 -4.209 -4.797 1.00 94.94 178 GLY A N 1
ATOM 1453 C CA . GLY A 1 178 ? 10.634 -5.137 -5.607 1.00 94.94 178 GLY A CA 1
ATOM 1454 C C . GLY A 1 178 ? 11.884 -5.645 -4.895 1.00 94.94 178 GLY A C 1
ATOM 1455 O O . GLY A 1 178 ? 12.207 -6.816 -5.034 1.00 94.94 178 GLY A O 1
ATOM 1456 N N . VAL A 1 179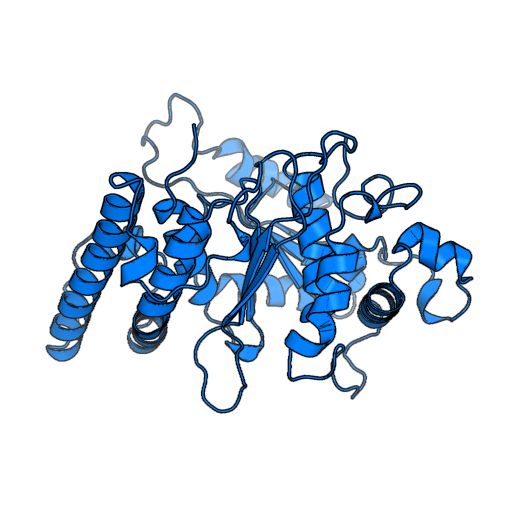 ? 12.567 -4.822 -4.094 1.00 94.81 179 VAL A N 1
ATOM 1457 C CA . VAL A 1 179 ? 13.733 -5.280 -3.312 1.00 94.81 179 VAL A CA 1
ATOM 1458 C C . VAL A 1 179 ? 13.369 -5.893 -1.962 1.00 94.81 179 VAL A C 1
ATOM 1460 O O . VAL A 1 179 ? 14.108 -6.742 -1.473 1.00 94.81 179 VAL A O 1
ATOM 1463 N N . LEU A 1 180 ? 12.258 -5.472 -1.351 1.00 94.69 180 LEU A N 1
ATOM 1464 C CA . LEU A 1 180 ? 11.878 -5.922 -0.011 1.00 94.69 180 LEU A CA 1
ATOM 1465 C C . LEU A 1 180 ? 11.083 -7.235 -0.031 1.00 94.69 180 LEU A C 1
ATOM 1467 O O . LEU A 1 180 ? 11.432 -8.157 0.695 1.00 94.69 180 LEU A O 1
ATOM 1471 N N . THR A 1 181 ? 10.025 -7.334 -0.841 1.00 93.25 181 THR A N 1
ATOM 1472 C CA . THR A 1 181 ? 9.090 -8.484 -0.818 1.00 93.25 181 THR A CA 1
ATOM 1473 C C . THR A 1 181 ? 8.844 -9.120 -2.184 1.00 93.25 181 THR A C 1
ATOM 1475 O O . THR A 1 181 ? 8.425 -10.270 -2.250 1.00 93.25 181 THR A O 1
ATOM 1478 N N . ASN A 1 182 ? 9.094 -8.383 -3.270 1.00 93.25 182 ASN A N 1
ATOM 1479 C CA . ASN A 1 182 ? 8.989 -8.804 -4.668 1.00 93.25 182 ASN A CA 1
ATOM 1480 C C . ASN A 1 182 ? 7.695 -9.562 -5.028 1.00 93.25 182 ASN A C 1
ATOM 1482 O O . ASN A 1 182 ? 7.709 -10.516 -5.808 1.00 93.25 182 ASN A O 1
ATOM 1486 N N . ALA A 1 183 ? 6.556 -9.151 -4.459 1.00 93.25 183 ALA A N 1
ATOM 1487 C CA . ALA A 1 183 ? 5.275 -9.801 -4.726 1.00 93.25 183 ALA A CA 1
ATOM 1488 C C . ALA A 1 183 ? 4.918 -9.743 -6.230 1.00 93.25 183 ALA A C 1
ATOM 1490 O O . ALA A 1 183 ? 5.022 -8.667 -6.826 1.00 93.25 183 ALA A O 1
ATOM 1491 N N . PRO A 1 184 ? 4.471 -10.848 -6.860 1.00 92.06 184 PRO A N 1
ATOM 1492 C CA . PRO A 1 184 ? 4.217 -10.903 -8.306 1.00 92.06 184 PRO A CA 1
ATOM 1493 C C . PRO A 1 184 ? 3.013 -10.066 -8.758 1.00 92.06 184 PRO A C 1
ATOM 1495 O O . PRO A 1 184 ? 2.926 -9.703 -9.931 1.00 92.06 184 PRO A O 1
ATOM 1498 N N . TYR A 1 185 ? 2.110 -9.742 -7.833 1.00 94.31 185 TYR A N 1
ATOM 1499 C CA . TYR A 1 185 ? 0.934 -8.914 -8.065 1.00 94.31 185 TYR A CA 1
ATOM 1500 C C . TYR A 1 185 ? 0.978 -7.690 -7.151 1.00 94.31 185 TYR A C 1
ATOM 1502 O O . TYR A 1 185 ? 1.403 -7.791 -5.999 1.00 94.31 185 TYR A O 1
ATOM 1510 N N . ILE A 1 186 ? 0.544 -6.541 -7.666 1.00 96.88 186 ILE A N 1
ATOM 1511 C CA . ILE A 1 186 ? 0.509 -5.271 -6.936 1.00 96.88 186 ILE A CA 1
ATOM 1512 C C . ILE A 1 186 ? -0.902 -4.706 -7.036 1.00 96.88 186 ILE A C 1
ATOM 1514 O O . ILE A 1 186 ? -1.362 -4.427 -8.136 1.00 96.88 186 ILE A O 1
ATOM 1518 N N . LEU A 1 187 ? -1.571 -4.516 -5.903 1.00 97.56 187 LEU A N 1
ATOM 1519 C CA . LEU A 1 187 ? -2.813 -3.753 -5.832 1.00 97.56 187 LEU A CA 1
ATOM 1520 C C . LEU A 1 187 ? -2.475 -2.299 -5.502 1.00 97.56 187 LEU A C 1
ATOM 1522 O O . LEU A 1 187 ? -1.842 -2.046 -4.476 1.00 97.56 187 LEU A O 1
ATOM 1526 N N . ASN A 1 188 ? -2.895 -1.353 -6.343 1.00 96.62 188 ASN A N 1
ATOM 1527 C CA . ASN A 1 188 ? -2.787 0.066 -6.017 1.00 96.62 188 ASN A CA 1
ATOM 1528 C C . ASN A 1 188 ? -4.116 0.632 -5.514 1.00 96.62 188 ASN A C 1
ATOM 1530 O O . ASN A 1 188 ? -5.166 0.370 -6.100 1.00 96.62 188 ASN A O 1
ATOM 1534 N N . VAL A 1 189 ? -4.056 1.410 -4.434 1.00 97.00 189 VAL A N 1
ATOM 1535 C CA . VAL A 1 189 ? -5.226 1.939 -3.726 1.00 97.00 189 VAL A CA 1
ATOM 1536 C C . VAL A 1 189 ? -4.915 3.354 -3.256 1.00 97.00 189 VAL A C 1
ATOM 1538 O O . VAL A 1 189 ? -3.827 3.598 -2.735 1.00 97.00 189 VAL A O 1
ATOM 1541 N N . ASP A 1 190 ? -5.855 4.267 -3.473 1.00 96.06 190 ASP A N 1
ATOM 1542 C CA . ASP A 1 190 ? -5.801 5.627 -2.937 1.00 96.06 190 ASP A CA 1
ATOM 1543 C C . ASP A 1 190 ? -6.192 5.656 -1.456 1.00 96.06 190 ASP A C 1
ATOM 1545 O O . ASP A 1 190 ? -6.857 4.758 -0.948 1.00 96.06 190 ASP A O 1
ATOM 1549 N N . CYS A 1 191 ? -5.731 6.670 -0.733 1.00 94.44 191 CYS A N 1
ATOM 1550 C CA . CYS A 1 191 ? -5.906 6.796 0.716 1.00 94.44 191 CYS A CA 1
ATOM 1551 C C . CYS A 1 191 ? -7.372 6.899 1.159 1.00 94.44 191 CYS A C 1
ATOM 1553 O O . CYS A 1 191 ? -7.665 6.528 2.292 1.00 94.44 191 CYS A O 1
ATOM 1555 N N . ASP A 1 192 ? -8.274 7.349 0.292 1.00 93.06 192 ASP A N 1
ATOM 1556 C CA . ASP A 1 192 ? -9.716 7.493 0.502 1.00 93.06 192 ASP A CA 1
ATOM 1557 C C . ASP A 1 192 ? -10.530 6.263 0.058 1.00 93.06 192 ASP A C 1
ATOM 1559 O O . ASP A 1 192 ? -11.760 6.259 0.146 1.00 93.06 192 ASP A O 1
ATOM 1563 N N . MET A 1 193 ? -9.850 5.194 -0.369 1.00 95.12 193 MET A N 1
ATOM 1564 C CA . MET A 1 193 ? -10.465 3.967 -0.866 1.00 95.12 193 MET A CA 1
ATOM 1565 C C . MET A 1 193 ? -10.291 2.817 0.120 1.00 95.12 193 MET A C 1
ATOM 1567 O O . MET A 1 193 ? -9.184 2.485 0.523 1.00 95.12 193 MET A O 1
ATOM 1571 N N . PHE A 1 194 ? -11.375 2.113 0.434 1.00 95.00 194 PHE A N 1
ATOM 1572 C CA . PHE A 1 194 ? -11.327 0.911 1.264 1.00 95.00 194 PHE A CA 1
ATOM 1573 C C . PHE A 1 194 ? -11.903 -0.301 0.533 1.00 95.00 194 PHE A C 1
ATOM 1575 O O . PHE A 1 194 ? -12.646 -0.188 -0.442 1.00 95.00 194 PHE A O 1
ATOM 1582 N N . VAL A 1 195 ? -11.574 -1.492 1.028 1.00 92.19 195 VAL A N 1
ATOM 1583 C CA . VAL A 1 195 ? -12.079 -2.745 0.475 1.00 92.19 195 VAL A CA 1
ATOM 1584 C C . VAL A 1 195 ? -13.442 -3.068 1.083 1.00 92.19 195 VAL A C 1
ATOM 1586 O O . VAL A 1 195 ? -13.570 -3.313 2.285 1.00 92.19 195 VAL A O 1
ATOM 1589 N N . ASN A 1 196 ? -14.463 -3.101 0.231 1.00 91.81 196 ASN A N 1
ATOM 1590 C CA . ASN A 1 196 ? -15.835 -3.453 0.594 1.00 91.81 196 ASN A CA 1
ATOM 1591 C C . ASN A 1 196 ? -16.125 -4.967 0.545 1.00 91.81 196 ASN A C 1
ATOM 1593 O O . ASN A 1 196 ? -17.102 -5.409 1.142 1.00 91.81 196 ASN A O 1
ATOM 1597 N N . ASN A 1 197 ? -15.292 -5.753 -0.143 1.00 94.19 197 ASN A N 1
ATOM 1598 C CA . ASN A 1 197 ? -15.359 -7.214 -0.198 1.00 94.19 197 ASN A CA 1
ATOM 1599 C C . ASN A 1 197 ? -13.989 -7.805 0.181 1.00 94.19 197 ASN A C 1
ATOM 1601 O O . ASN A 1 197 ? -13.033 -7.660 -0.587 1.00 94.19 197 ASN A O 1
ATOM 1605 N N . PRO A 1 198 ? -13.868 -8.516 1.315 1.00 95.44 198 PRO A N 1
ATOM 1606 C CA . PRO A 1 198 ? -12.575 -8.963 1.812 1.00 95.44 198 PRO A CA 1
ATOM 1607 C C . PRO A 1 198 ? -11.933 -10.030 0.912 1.00 95.44 198 PRO A C 1
ATOM 1609 O O . PRO A 1 198 ? -10.719 -10.216 0.970 1.00 95.44 198 PRO A O 1
ATOM 1612 N N . GLN A 1 199 ? -12.712 -10.670 0.034 1.00 96.38 199 GLN A N 1
ATOM 1613 C CA . GLN A 1 199 ? -12.267 -11.685 -0.923 1.00 96.38 199 GLN A CA 1
ATOM 1614 C C . GLN A 1 199 ? -11.788 -11.101 -2.262 1.00 96.38 199 GLN A C 1
ATOM 1616 O O . GLN A 1 199 ? -11.469 -11.852 -3.182 1.00 96.38 199 GLN A O 1
ATOM 1621 N N . VAL A 1 200 ? -11.692 -9.773 -2.407 1.00 95.81 200 VAL A N 1
ATOM 1622 C CA . VAL A 1 200 ? -11.289 -9.124 -3.671 1.00 95.81 200 VAL A CA 1
ATOM 1623 C C . VAL A 1 200 ? -9.956 -9.645 -4.230 1.00 95.81 200 VAL A C 1
ATOM 1625 O O . VAL A 1 200 ? -9.817 -9.803 -5.442 1.00 95.81 200 VAL A O 1
ATOM 1628 N N . VAL A 1 201 ? -8.999 -9.996 -3.363 1.00 96.12 201 VAL A N 1
ATOM 1629 C CA . VAL A 1 201 ? -7.725 -10.606 -3.784 1.00 96.12 201 VAL A CA 1
ATOM 1630 C C . VAL A 1 201 ? -7.958 -11.980 -4.402 1.00 96.12 201 VAL A C 1
ATOM 1632 O O . VAL A 1 201 ? -7.393 -12.273 -5.451 1.00 96.12 201 VAL A O 1
ATOM 1635 N N . LEU A 1 202 ? -8.807 -12.812 -3.791 1.00 95.25 202 LEU A N 1
ATOM 1636 C CA . LEU A 1 202 ? -9.154 -14.136 -4.312 1.00 95.25 202 LEU A CA 1
ATOM 1637 C C . LEU A 1 202 ? -9.839 -14.020 -5.677 1.00 95.25 202 LEU A C 1
ATOM 1639 O O . LEU A 1 202 ? -9.455 -14.726 -6.604 1.00 95.25 202 LEU A O 1
ATOM 1643 N N . HIS A 1 203 ? -10.773 -13.077 -5.833 1.00 94.94 203 HIS A N 1
ATOM 1644 C CA . HIS A 1 203 ? -11.415 -12.807 -7.121 1.00 94.94 203 HIS A CA 1
ATOM 1645 C C . HIS A 1 203 ? -10.406 -12.384 -8.197 1.00 94.94 203 HIS A C 1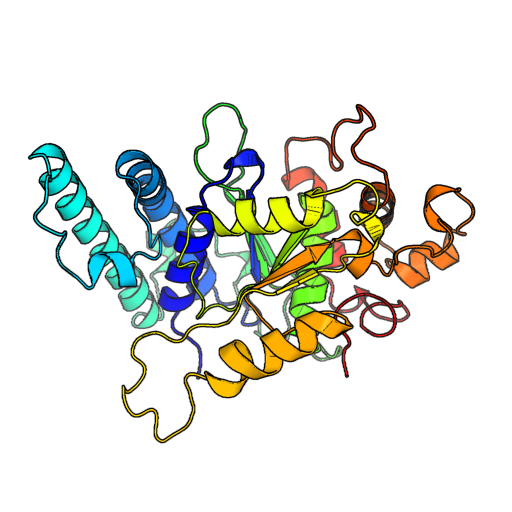
ATOM 1647 O O . HIS A 1 203 ? -10.444 -12.907 -9.311 1.00 94.94 203 HIS A O 1
ATOM 1653 N N . ALA A 1 204 ? -9.461 -11.498 -7.867 1.00 94.06 204 ALA A N 1
ATOM 1654 C CA . ALA A 1 204 ? -8.396 -11.117 -8.792 1.00 94.06 204 ALA A CA 1
ATOM 1655 C C . ALA A 1 204 ? -7.499 -12.312 -9.153 1.00 94.06 204 ALA A C 1
ATOM 1657 O O . ALA A 1 204 ? -7.145 -12.486 -10.319 1.00 94.06 204 ALA A O 1
ATOM 1658 N N . MET A 1 205 ? -7.163 -13.169 -8.182 1.00 92.25 205 MET A N 1
ATOM 1659 C CA . MET A 1 205 ? -6.381 -14.382 -8.439 1.00 92.25 205 MET A CA 1
ATOM 1660 C C . MET A 1 205 ? -7.138 -15.369 -9.330 1.00 92.25 205 MET A C 1
ATOM 1662 O O . MET A 1 205 ? -6.514 -15.961 -10.203 1.00 92.25 205 MET A O 1
ATOM 1666 N N . CYS A 1 206 ? -8.459 -15.513 -9.185 1.00 91.31 206 CYS A N 1
ATOM 1667 C CA . CYS A 1 206 ? -9.261 -16.321 -10.106 1.00 91.31 206 CYS A CA 1
ATOM 1668 C C . CYS A 1 206 ? -9.113 -15.833 -11.549 1.00 91.31 206 CYS A C 1
ATOM 1670 O O . CYS A 1 206 ? -8.915 -16.657 -12.429 1.00 91.31 206 CYS A O 1
ATOM 1672 N N . VAL A 1 207 ? -9.133 -14.517 -11.789 1.00 89.38 207 VAL A N 1
ATOM 1673 C CA . VAL A 1 207 ? -8.930 -13.952 -13.134 1.00 89.38 207 VAL A CA 1
ATOM 1674 C C . VAL A 1 207 ? -7.507 -14.209 -13.630 1.00 89.38 207 VAL A C 1
ATOM 1676 O O . VAL A 1 207 ? -7.317 -14.714 -14.732 1.00 89.38 207 VAL A O 1
ATOM 1679 N N . PHE A 1 208 ? -6.495 -13.924 -12.808 1.00 87.44 208 PHE A N 1
ATOM 1680 C CA . PHE A 1 208 ? -5.100 -14.103 -13.210 1.00 87.44 208 PHE A CA 1
ATOM 1681 C C . PHE A 1 208 ? -4.664 -15.554 -13.380 1.00 87.44 208 PHE A C 1
ATOM 1683 O O . PHE A 1 208 ? -3.625 -15.758 -14.007 1.00 87.44 208 PHE A O 1
ATOM 1690 N N . LEU A 1 209 ? -5.378 -16.519 -12.789 1.00 84.88 209 LEU A N 1
ATOM 1691 C CA . LEU A 1 209 ? -4.998 -17.934 -12.724 1.00 84.88 209 LEU A CA 1
ATOM 1692 C C . LEU A 1 209 ? -6.008 -18.874 -13.413 1.00 84.88 209 LEU A C 1
ATOM 1694 O O . LEU A 1 209 ? -5.889 -20.089 -13.264 1.00 84.88 209 LEU A O 1
ATOM 1698 N N . ASN A 1 210 ? -6.998 -18.337 -14.139 1.00 77.62 210 ASN A N 1
ATOM 1699 C CA . ASN A 1 210 ? -8.152 -19.101 -14.629 1.00 77.62 210 ASN A CA 1
ATOM 1700 C C . ASN A 1 210 ? -7.799 -20.204 -15.648 1.00 77.62 210 ASN A C 1
ATOM 1702 O O . ASN A 1 210 ? -8.406 -21.272 -15.634 1.00 77.62 210 ASN A O 1
ATOM 1706 N N . SER A 1 211 ? -6.834 -19.971 -16.546 1.00 64.25 211 SER A N 1
ATOM 1707 C CA . SER A 1 211 ? -6.432 -20.939 -17.579 1.00 64.25 211 SER A CA 1
ATOM 1708 C C . SER A 1 211 ? -4.997 -20.674 -18.038 1.00 64.25 211 SER A C 1
ATOM 1710 O O . SER A 1 211 ? -4.594 -19.516 -18.066 1.00 64.25 211 SER A O 1
ATOM 1712 N N . LYS A 1 212 ? -4.242 -21.723 -18.414 1.00 61.94 212 LYS A N 1
ATOM 1713 C CA . LYS A 1 212 ? -2.836 -21.620 -18.865 1.00 61.94 212 LYS A CA 1
ATOM 1714 C C . LYS A 1 212 ? -2.652 -20.744 -20.105 1.00 61.94 212 LYS A C 1
ATOM 1716 O O . LYS A 1 212 ? -1.599 -20.128 -20.224 1.00 61.94 212 LYS A O 1
ATOM 1721 N N . ASP A 1 213 ? -3.657 -20.692 -20.970 1.00 57.38 213 ASP A N 1
ATOM 1722 C CA . ASP A 1 213 ? -3.587 -19.978 -22.243 1.00 57.38 213 ASP A CA 1
ATOM 1723 C C . ASP A 1 213 ? -3.898 -18.476 -22.063 1.00 57.38 213 ASP A C 1
ATOM 1725 O O . ASP A 1 213 ? -3.295 -17.655 -22.740 1.00 57.38 213 ASP A O 1
ATOM 1729 N N . ASP A 1 214 ? -4.709 -18.099 -21.060 1.00 56.22 214 ASP A N 1
ATOM 1730 C CA . ASP A 1 214 ? -5.006 -16.693 -20.715 1.00 56.22 214 ASP A CA 1
ATOM 1731 C C . ASP A 1 214 ? -4.006 -16.087 -19.695 1.00 56.22 214 ASP A C 1
ATOM 1733 O O . ASP A 1 214 ? -4.037 -14.887 -19.395 1.00 56.22 214 ASP A O 1
ATOM 1737 N N . LEU A 1 215 ? -3.112 -16.906 -19.112 1.00 58.97 215 LEU A N 1
ATOM 1738 C CA . LEU A 1 215 ? -2.153 -16.488 -18.071 1.00 58.97 215 LEU A CA 1
ATOM 1739 C C . LEU A 1 215 ? -1.184 -15.395 -18.544 1.00 58.97 215 LEU A C 1
ATOM 1741 O O . LEU A 1 215 ? -0.682 -14.620 -17.719 1.00 58.97 215 LEU A O 1
ATOM 1745 N N . GLU A 1 216 ? -0.858 -15.364 -19.834 1.00 64.56 216 GLU A N 1
ATOM 1746 C CA . GLU A 1 216 ? 0.124 -14.421 -20.367 1.00 64.56 216 GLU A CA 1
ATOM 1747 C C . GLU A 1 216 ? -0.511 -13.084 -20.764 1.00 64.56 216 GLU A C 1
ATOM 1749 O O . GLU A 1 216 ? 0.124 -12.051 -20.550 1.00 64.56 216 GLU A O 1
ATOM 1754 N N . ASP A 1 217 ? -1.775 -13.085 -21.198 1.00 75.25 217 ASP A N 1
ATOM 1755 C CA . ASP A 1 217 ? -2.428 -11.939 -21.850 1.00 75.25 217 ASP A CA 1
ATOM 1756 C C . ASP A 1 217 ? -3.003 -10.884 -20.895 1.00 75.25 217 ASP A C 1
ATOM 1758 O O . ASP A 1 217 ? -3.239 -9.734 -21.277 1.00 75.25 217 ASP A O 1
ATOM 1762 N N . ILE A 1 218 ? -3.200 -11.228 -19.620 1.00 86.75 218 ILE A N 1
ATOM 1763 C CA . ILE A 1 218 ? -3.822 -10.313 -18.653 1.00 86.75 218 ILE A CA 1
ATOM 1764 C C . ILE A 1 218 ? -2.761 -9.438 -17.980 1.00 86.75 218 ILE A C 1
ATOM 1766 O O . ILE A 1 218 ? -2.065 -9.879 -17.061 1.00 86.75 218 ILE A O 1
ATOM 1770 N N . GLY A 1 219 ? -2.684 -8.168 -18.383 1.00 87.31 219 GLY A N 1
ATOM 1771 C CA . GLY A 1 219 ? -1.792 -7.179 -17.769 1.00 87.31 219 GLY A CA 1
ATOM 1772 C C . GLY A 1 219 ? -2.199 -6.760 -16.353 1.00 87.31 219 GLY A C 1
ATOM 1773 O O . GLY A 1 219 ? -1.356 -6.665 -15.452 1.00 87.31 219 GLY A O 1
ATOM 1774 N N . TYR A 1 220 ? -3.498 -6.539 -16.151 1.00 92.75 220 TYR A N 1
ATOM 1775 C CA . TYR A 1 220 ? -4.074 -6.092 -14.887 1.00 92.75 220 TYR A CA 1
ATOM 1776 C C . TYR A 1 220 ? -5.564 -6.448 -14.772 1.00 92.75 220 TYR A C 1
ATOM 1778 O O . TYR A 1 220 ? -6.210 -6.795 -15.758 1.00 92.75 220 TYR A O 1
ATOM 1786 N N . VAL A 1 221 ? -6.105 -6.332 -13.558 1.00 93.50 221 VAL A N 1
ATOM 1787 C CA . VAL A 1 221 ? -7.526 -6.498 -13.226 1.00 93.50 221 VAL A CA 1
ATOM 1788 C C . VAL A 1 221 ? -7.999 -5.236 -12.511 1.00 93.50 221 VAL A C 1
ATOM 1790 O O . VAL A 1 221 ? -7.574 -4.956 -11.391 1.00 93.50 221 VAL A O 1
ATOM 1793 N N . GLN A 1 222 ? -8.871 -4.470 -13.163 1.00 93.88 222 GLN A N 1
ATOM 1794 C CA . GLN A 1 222 ? -9.459 -3.246 -12.616 1.00 93.88 222 GLN A CA 1
ATOM 1795 C C . GLN A 1 222 ? -10.769 -3.572 -11.892 1.00 93.88 222 GLN A C 1
ATOM 1797 O O . GLN A 1 222 ? -11.677 -4.152 -12.490 1.00 93.88 222 GLN A O 1
ATOM 1802 N N . THR A 1 223 ? -10.898 -3.161 -10.629 1.00 93.06 223 THR A N 1
ATOM 1803 C CA . THR A 1 223 ? -12.184 -3.185 -9.921 1.00 93.06 223 THR A CA 1
ATOM 1804 C C . THR A 1 223 ? -12.965 -1.901 -10.205 1.00 93.06 223 THR A C 1
ATOM 1806 O O . THR A 1 223 ? -12.352 -0.836 -10.338 1.00 93.06 223 THR A O 1
ATOM 1809 N N . PRO A 1 224 ? -14.305 -1.950 -10.286 1.00 90.44 224 PRO A N 1
ATOM 1810 C CA . PRO A 1 224 ? -15.108 -0.733 -10.357 1.00 90.44 224 PRO A CA 1
ATOM 1811 C C . PRO A 1 224 ? -14.931 0.094 -9.076 1.00 90.44 224 PRO A C 1
ATOM 1813 O O . PRO A 1 224 ? -14.787 -0.467 -7.987 1.00 90.44 224 PRO A O 1
ATOM 1816 N N . GLN A 1 225 ? -14.924 1.421 -9.209 1.00 90.31 225 GLN A N 1
ATOM 1817 C CA . GLN A 1 225 ? -14.910 2.326 -8.060 1.00 90.31 225 GLN A CA 1
ATOM 1818 C C . GLN A 1 225 ? -16.348 2.610 -7.640 1.00 90.31 225 GLN A C 1
ATOM 1820 O O . GLN A 1 225 ? -17.188 2.928 -8.480 1.00 90.31 225 GLN A O 1
ATOM 1825 N N . CYS A 1 226 ? -16.618 2.498 -6.342 1.00 89.06 226 CYS A N 1
ATOM 1826 C CA . CYS A 1 226 ? -17.927 2.772 -5.766 1.00 89.06 226 CYS A CA 1
ATOM 1827 C C . CYS A 1 226 ? -17.778 3.843 -4.689 1.00 89.06 226 CYS A C 1
ATOM 1829 O O . CYS A 1 226 ? -16.948 3.703 -3.791 1.00 89.06 226 CYS A O 1
ATOM 1831 N N . PHE A 1 227 ? -18.609 4.879 -4.760 1.00 89.62 227 PHE A N 1
ATOM 1832 C CA . PHE A 1 227 ? -18.604 5.983 -3.807 1.00 89.62 227 PHE A CA 1
ATOM 1833 C C . PHE A 1 227 ? -19.691 5.753 -2.756 1.00 89.62 227 PHE A C 1
ATOM 1835 O O . PHE A 1 227 ? -20.852 5.514 -3.095 1.00 89.62 227 PHE A O 1
ATOM 1842 N N . TYR A 1 228 ? -19.311 5.787 -1.480 1.00 87.19 228 TYR A N 1
ATOM 1843 C CA . TYR A 1 228 ? -20.262 5.743 -0.370 1.00 87.19 228 TYR A CA 1
ATOM 1844 C C . TYR A 1 228 ? -20.917 7.121 -0.176 1.00 87.19 228 TYR A C 1
ATOM 1846 O O . TYR A 1 228 ? -20.418 8.124 -0.682 1.00 87.19 228 TYR A O 1
ATOM 1854 N N . ASP A 1 229 ? -22.066 7.159 0.506 1.00 84.94 229 ASP A N 1
ATOM 1855 C CA . ASP A 1 229 ? -22.845 8.381 0.779 1.00 84.94 229 ASP A CA 1
ATOM 1856 C C . ASP A 1 229 ? -23.242 9.213 -0.462 1.00 84.94 229 ASP A C 1
ATOM 1858 O O . ASP A 1 229 ? -23.508 10.414 -0.378 1.00 84.94 229 ASP A O 1
ATOM 1862 N N . GLY A 1 230 ? -23.335 8.572 -1.631 1.00 84.19 230 GLY A N 1
ATOM 1863 C CA . GLY A 1 230 ? -23.820 9.202 -2.857 1.00 84.19 230 GLY A CA 1
ATOM 1864 C C . GLY A 1 230 ? -25.292 9.629 -2.766 1.00 84.19 230 GLY A C 1
ATOM 1865 O O . GLY A 1 230 ? -26.141 8.908 -2.236 1.00 84.19 230 GLY A O 1
ATOM 1866 N N . LEU A 1 231 ? -25.618 10.795 -3.333 1.00 87.12 231 LEU A N 1
ATOM 1867 C CA . LEU A 1 231 ? -27.003 11.259 -3.461 1.00 87.12 231 LEU A CA 1
ATOM 1868 C C . LEU A 1 231 ? -27.796 10.314 -4.365 1.00 87.12 231 LEU A C 1
ATOM 1870 O O . LEU A 1 231 ? -27.353 9.999 -5.465 1.00 87.12 231 LEU A O 1
ATOM 1874 N N . LYS A 1 232 ? -28.994 9.901 -3.939 1.00 87.19 232 LYS A N 1
ATOM 1875 C CA . LYS A 1 232 ? -29.825 8.932 -4.676 1.00 87.19 232 LYS A CA 1
ATOM 1876 C C . LYS A 1 232 ? -30.143 9.367 -6.113 1.00 87.19 232 LYS A C 1
ATOM 1878 O O . LYS A 1 232 ? -30.263 8.518 -6.990 1.00 87.19 232 LYS A O 1
ATOM 1883 N N . ASP A 1 233 ? -30.326 10.663 -6.329 1.00 89.50 233 ASP A N 1
ATOM 1884 C CA . ASP A 1 233 ? -30.616 11.286 -7.620 1.00 89.50 233 ASP A CA 1
ATOM 1885 C C . ASP A 1 233 ? -29.359 11.741 -8.384 1.00 89.50 233 ASP A C 1
ATOM 1887 O O . ASP A 1 233 ? -29.483 12.158 -9.531 1.00 89.50 233 ASP A O 1
ATOM 1891 N N . ASP A 1 234 ? -28.175 11.634 -7.764 1.00 91.00 234 ASP A N 1
ATOM 1892 C CA . ASP A 1 234 ? -26.840 11.957 -8.294 1.00 91.00 234 ASP A CA 1
ATOM 1893 C C . ASP A 1 234 ? -26.808 13.106 -9.322 1.00 91.00 234 ASP A C 1
ATOM 1895 O O . ASP A 1 234 ? -26.343 12.925 -10.452 1.00 91.00 234 ASP A O 1
ATOM 1899 N N . PRO A 1 235 ? -27.282 14.316 -8.964 1.00 92.25 235 PRO A N 1
ATOM 1900 C CA . PRO A 1 235 ? -27.419 15.417 -9.919 1.00 92.25 235 PRO A CA 1
ATOM 1901 C C . PRO A 1 235 ? -26.077 15.878 -10.506 1.00 92.25 235 PRO A C 1
ATOM 1903 O O . PRO A 1 235 ? -26.049 16.554 -11.533 1.00 92.25 235 PRO A O 1
ATOM 1906 N N . PHE A 1 236 ? -24.966 15.520 -9.856 1.00 90.88 236 PHE A N 1
ATOM 1907 C CA . PHE A 1 236 ? -23.607 15.851 -10.277 1.00 90.88 236 PHE A CA 1
ATOM 1908 C C . PHE A 1 236 ? -22.916 14.714 -11.043 1.00 90.88 236 PHE A C 1
ATOM 1910 O O . PHE A 1 236 ? -21.830 14.927 -11.577 1.00 90.88 236 PHE A O 1
ATOM 1917 N N . GLY A 1 237 ? -23.522 13.523 -11.119 1.00 89.06 237 GLY A N 1
ATOM 1918 C CA . GLY A 1 237 ? -22.915 12.353 -11.756 1.00 89.06 237 GLY A CA 1
ATOM 1919 C C . GLY A 1 237 ? -21.676 11.823 -11.024 1.00 89.06 237 GLY A C 1
ATOM 1920 O O . GLY A 1 237 ? -20.836 11.165 -11.642 1.00 89.06 237 GLY A O 1
ATOM 1921 N N . ASN A 1 238 ? -21.534 12.118 -9.730 1.00 89.75 238 ASN A N 1
ATOM 1922 C CA . ASN A 1 238 ? -20.340 11.803 -8.944 1.00 89.75 238 ASN A CA 1
ATOM 1923 C C . ASN A 1 238 ? -20.205 10.307 -8.651 1.00 89.75 238 ASN A C 1
ATOM 1925 O O . ASN A 1 238 ? -19.107 9.844 -8.359 1.00 89.75 238 ASN A O 1
ATOM 1929 N N . GLN A 1 239 ? -21.291 9.536 -8.753 1.00 89.81 239 GLN A N 1
ATOM 1930 C CA . GLN A 1 239 ? -21.221 8.084 -8.586 1.00 89.81 239 GLN A CA 1
ATOM 1931 C C . GLN A 1 239 ? -20.631 7.381 -9.817 1.00 89.81 239 GLN A C 1
ATOM 1933 O O . GLN A 1 239 ? -20.359 6.184 -9.761 1.00 89.81 239 GLN A O 1
ATOM 1938 N N . LEU A 1 240 ? -20.445 8.100 -10.935 1.00 89.56 240 LEU A N 1
ATOM 1939 C CA . LEU A 1 240 ? -19.841 7.593 -12.174 1.00 89.56 240 LEU A CA 1
ATOM 1940 C C . LEU A 1 240 ? -20.494 6.299 -12.701 1.00 89.56 240 LEU A C 1
ATOM 1942 O O . LEU A 1 240 ? -19.859 5.508 -13.403 1.00 89.56 240 LEU A O 1
ATOM 1946 N N . VAL A 1 241 ? -21.788 6.104 -12.419 1.00 88.56 241 VAL A N 1
ATOM 1947 C CA . VAL A 1 241 ? -22.546 4.890 -12.773 1.00 88.56 241 VAL A CA 1
ATOM 1948 C C . VAL A 1 241 ? -22.454 4.597 -14.270 1.00 88.56 241 VAL A C 1
ATOM 1950 O O . VAL A 1 241 ? -22.192 3.465 -14.661 1.00 88.56 241 VAL A O 1
ATOM 1953 N N . VAL A 1 242 ? -22.593 5.612 -15.130 1.00 89.12 242 VAL A N 1
ATOM 1954 C CA . VAL A 1 242 ? -22.486 5.436 -16.592 1.00 89.12 242 VAL A CA 1
ATOM 1955 C C . VAL A 1 242 ? -21.119 4.875 -16.995 1.00 89.12 242 VAL A C 1
ATOM 1957 O O . VAL A 1 242 ? -21.040 3.991 -17.848 1.00 89.12 242 VAL A O 1
ATOM 1960 N N . VAL A 1 243 ? -20.043 5.352 -16.363 1.00 88.56 243 VAL A N 1
ATOM 1961 C CA . VAL A 1 243 ? -18.675 4.929 -16.677 1.00 88.56 243 VAL A CA 1
ATOM 1962 C C . VAL A 1 243 ? -18.461 3.473 -16.277 1.00 88.56 243 VAL A C 1
ATOM 1964 O O . VAL A 1 243 ? -18.041 2.678 -17.116 1.00 88.56 243 VAL A O 1
ATOM 1967 N N . PHE A 1 244 ? -18.771 3.105 -15.032 1.00 86.81 244 PHE A N 1
ATOM 1968 C CA . PHE A 1 244 ? -18.433 1.777 -14.510 1.00 86.81 244 PHE A CA 1
ATOM 1969 C C . PHE A 1 244 ? -19.466 0.691 -14.841 1.00 86.81 244 PHE A C 1
ATOM 1971 O O . PHE A 1 244 ? -19.079 -0.432 -15.163 1.00 86.81 244 PHE A O 1
ATOM 1978 N N . GLU A 1 245 ? -20.766 0.999 -14.827 1.00 85.25 245 GLU A N 1
ATOM 1979 C CA . GLU A 1 245 ? -21.817 -0.007 -15.050 1.00 85.25 245 GLU A CA 1
ATOM 1980 C C . GLU A 1 245 ? -22.121 -0.247 -16.532 1.00 85.25 245 GLU A C 1
ATOM 1982 O O . GLU A 1 245 ? -22.521 -1.353 -16.897 1.00 85.25 245 GLU A O 1
ATOM 1987 N N . TYR A 1 246 ? -21.910 0.750 -17.397 1.00 88.19 246 TYR A N 1
ATOM 1988 C CA . TYR A 1 246 ? -22.271 0.655 -18.815 1.00 88.19 246 TYR A CA 1
ATOM 1989 C C . TYR A 1 246 ? -21.042 0.700 -19.723 1.00 88.19 246 TYR A C 1
ATOM 1991 O O . TYR A 1 246 ? -20.748 -0.282 -20.410 1.00 88.19 246 TYR A O 1
ATOM 1999 N N . SER A 1 247 ? -20.291 1.805 -19.712 1.00 88.12 247 SER A N 1
ATOM 2000 C CA . SER A 1 247 ? -19.174 2.005 -20.644 1.00 88.12 247 SER A CA 1
ATOM 2001 C C . SER A 1 247 ? -18.050 0.990 -20.431 1.00 88.12 247 SER A C 1
ATOM 2003 O O . SER A 1 247 ? -17.617 0.344 -21.386 1.00 88.12 247 SER A O 1
ATOM 2005 N N . ALA A 1 248 ? -17.608 0.792 -19.185 1.00 87.31 248 ALA A N 1
ATOM 2006 C CA . ALA A 1 248 ? -16.545 -0.156 -18.866 1.00 87.31 248 ALA A CA 1
ATOM 2007 C C . ALA A 1 248 ? -16.933 -1.592 -19.247 1.00 87.31 248 ALA A C 1
ATOM 2009 O O . ALA A 1 248 ? -16.131 -2.285 -19.867 1.00 87.31 248 ALA A O 1
ATOM 2010 N N . ARG A 1 249 ? -18.177 -2.016 -18.974 1.00 85.81 249 ARG A N 1
ATOM 2011 C CA . ARG A 1 249 ? -18.673 -3.351 -19.360 1.00 85.81 249 ARG A CA 1
ATOM 2012 C C . ARG A 1 249 ? -18.708 -3.556 -20.873 1.00 85.81 249 ARG A C 1
ATOM 2014 O O . ARG A 1 249 ? -18.389 -4.643 -21.339 1.00 85.81 249 ARG A O 1
ATOM 2021 N N . GLY A 1 250 ? -19.056 -2.524 -21.642 1.00 87.81 250 GLY A N 1
ATOM 2022 C CA . GLY A 1 250 ? -18.982 -2.579 -23.103 1.00 87.81 250 GLY A CA 1
ATOM 2023 C C . GLY A 1 250 ? -17.546 -2.761 -23.604 1.00 87.81 250 GLY A C 1
ATOM 2024 O O . GLY A 1 250 ? -17.278 -3.636 -24.424 1.00 87.81 250 GLY A O 1
ATOM 2025 N N . ILE A 1 251 ? -16.605 -1.979 -23.066 1.00 87.75 251 ILE A N 1
ATOM 2026 C CA . ILE A 1 251 ? -15.184 -2.019 -23.457 1.00 87.75 251 ILE A CA 1
ATOM 2027 C C . ILE A 1 251 ? -14.505 -3.325 -23.009 1.00 87.75 251 ILE A C 1
ATOM 2029 O O . ILE A 1 251 ? -13.599 -3.817 -23.688 1.00 87.75 251 ILE A O 1
ATOM 2033 N N . MET A 1 252 ? -14.973 -3.937 -21.913 1.00 84.31 252 MET A N 1
ATOM 2034 C CA . MET A 1 252 ? -14.520 -5.261 -21.475 1.00 84.31 252 MET A CA 1
ATOM 2035 C C . MET A 1 252 ? -14.677 -6.336 -22.557 1.00 84.31 252 MET A C 1
ATOM 2037 O O . MET A 1 252 ? -13.855 -7.243 -22.603 1.00 84.31 252 MET A O 1
ATOM 2041 N N . GLY A 1 253 ? -15.677 -6.228 -23.440 1.00 85.06 253 GLY A N 1
ATOM 2042 C CA . GLY A 1 253 ? -15.867 -7.160 -24.558 1.00 85.06 253 GLY A CA 1
ATOM 2043 C C . GLY A 1 253 ? -14.887 -6.977 -25.725 1.00 85.06 253 GLY A C 1
ATOM 2044 O O . GLY A 1 253 ? -14.929 -7.766 -26.664 1.00 85.06 253 GLY A O 1
ATOM 2045 N N . LEU A 1 254 ? -14.041 -5.941 -25.690 1.00 87.94 254 LEU A N 1
ATOM 2046 C CA . LEU A 1 254 ? -13.034 -5.656 -26.715 1.00 87.94 254 LEU A CA 1
ATOM 2047 C C . LEU A 1 254 ? -11.633 -6.057 -26.237 1.00 87.94 254 LEU A C 1
ATOM 2049 O O . LEU A 1 254 ? -11.118 -7.086 -26.653 1.00 87.94 254 LEU A O 1
ATOM 2053 N N . GLN A 1 255 ? -11.025 -5.246 -25.365 1.00 86.06 255 GLN A N 1
ATOM 2054 C CA . GLN A 1 255 ? -9.640 -5.424 -24.893 1.00 86.06 255 GLN A CA 1
ATOM 2055 C C . GLN A 1 255 ? -9.524 -5.397 -23.358 1.00 86.06 255 GLN A C 1
ATOM 2057 O O . GLN A 1 255 ? -8.464 -5.699 -22.813 1.00 86.06 255 GLN A O 1
ATOM 2062 N N . GLY A 1 256 ? -10.596 -5.030 -22.649 1.00 87.50 256 GLY A N 1
ATOM 2063 C CA . GLY A 1 256 ? -10.570 -4.785 -21.206 1.00 87.50 256 GLY A CA 1
ATOM 2064 C C . GLY A 1 256 ? -10.699 -3.298 -20.846 1.00 87.50 256 GLY A C 1
ATOM 2065 O O . GLY A 1 256 ? -10.519 -2.430 -21.700 1.00 87.50 256 GLY A O 1
ATOM 2066 N N . PRO A 1 257 ? -11.054 -2.986 -19.587 1.00 89.12 257 PRO A N 1
ATOM 2067 C CA . PRO A 1 257 ? -11.304 -1.619 -19.140 1.00 89.12 257 PRO A CA 1
ATOM 2068 C C . PRO A 1 257 ? -9.997 -0.829 -19.028 1.00 89.12 257 PRO A C 1
ATOM 2070 O O . PRO A 1 257 ? -8.941 -1.415 -18.823 1.00 89.12 257 PRO A O 1
ATOM 2073 N N . PHE A 1 258 ? -10.071 0.501 -19.085 1.00 89.12 258 PHE A N 1
ATOM 2074 C CA . PHE A 1 258 ? -8.914 1.358 -18.819 1.00 89.12 258 PHE A CA 1
ATOM 2075 C C . PHE A 1 258 ? -8.526 1.352 -17.334 1.00 89.12 258 PHE A C 1
ATOM 2077 O O . PHE A 1 258 ? -9.379 1.279 -16.444 1.00 89.12 258 PHE A O 1
ATOM 2084 N N . TYR A 1 259 ? -7.233 1.527 -17.061 1.00 91.62 259 TYR A N 1
ATOM 2085 C CA . TYR A 1 259 ? -6.749 1.798 -15.713 1.00 91.62 259 TYR A CA 1
ATOM 2086 C C . TYR A 1 259 ? -7.330 3.117 -15.185 1.00 91.62 259 TYR A C 1
ATOM 2088 O O . TYR A 1 259 ? -7.169 4.169 -15.801 1.00 91.62 259 TYR A O 1
ATOM 2096 N N . SER A 1 260 ? -7.986 3.052 -14.026 1.00 91.31 260 SER A N 1
ATOM 2097 C CA . SER A 1 260 ? -8.756 4.170 -13.459 1.00 91.31 260 SER A CA 1
ATOM 2098 C C . SER A 1 260 ? -8.087 4.829 -12.241 1.00 91.31 260 SER A C 1
ATOM 2100 O O . SER A 1 260 ? -8.735 5.556 -11.496 1.00 91.31 260 SER A O 1
ATOM 2102 N N . GLY A 1 261 ? -6.795 4.577 -12.001 1.00 92.56 261 GLY A N 1
ATOM 2103 C CA . GLY A 1 261 ? -6.012 5.278 -10.970 1.00 92.56 261 GLY A CA 1
ATOM 2104 C C . GLY A 1 261 ? -5.974 4.633 -9.576 1.00 92.56 261 GLY A C 1
ATOM 2105 O O . GLY A 1 261 ? -5.067 4.950 -8.806 1.00 92.56 261 GLY A O 1
ATOM 2106 N N . THR A 1 262 ? -6.895 3.719 -9.259 1.00 95.19 262 THR A N 1
ATOM 2107 C CA . THR A 1 262 ? -7.026 3.010 -7.967 1.00 95.19 262 THR A CA 1
ATOM 2108 C C . THR A 1 262 ? -7.822 1.712 -8.148 1.00 95.19 262 THR A C 1
ATOM 2110 O O . THR A 1 262 ? -8.481 1.536 -9.177 1.00 95.19 262 THR A O 1
ATOM 2113 N N . GLY A 1 263 ? -7.745 0.784 -7.191 1.00 95.88 263 GLY A N 1
ATOM 2114 C CA . GLY A 1 263 ? -8.470 -0.490 -7.223 1.00 95.88 263 GLY A CA 1
ATOM 2115 C C . GLY A 1 263 ? -8.021 -1.415 -8.356 1.00 95.88 263 GLY A C 1
ATOM 2116 O O . GLY A 1 263 ? -8.823 -2.154 -8.918 1.00 95.88 263 GLY A O 1
ATOM 2117 N N . CYS A 1 264 ? -6.754 -1.343 -8.760 1.00 96.38 264 CYS A N 1
ATOM 2118 C CA . CYS A 1 264 ? -6.249 -2.135 -9.874 1.00 96.38 264 CYS A CA 1
ATOM 2119 C C . CYS A 1 264 ? -5.147 -3.083 -9.410 1.00 96.38 264 CYS A C 1
ATOM 2121 O O . CYS A 1 264 ? -4.173 -2.670 -8.775 1.00 96.38 264 CYS A O 1
ATOM 2123 N N . PHE A 1 265 ? -5.314 -4.364 -9.725 1.00 96.31 265 PHE A N 1
ATOM 2124 C CA . PHE A 1 265 ? -4.291 -5.377 -9.528 1.00 96.31 265 PHE A CA 1
ATOM 2125 C C . PHE A 1 265 ? -3.442 -5.470 -10.784 1.00 96.31 265 PHE A C 1
ATOM 2127 O O . PHE A 1 265 ? -3.956 -5.783 -11.848 1.00 96.31 265 PHE A O 1
ATOM 2134 N N . HIS A 1 266 ? -2.141 -5.273 -10.664 1.00 94.38 266 HIS A N 1
ATOM 2135 C CA . HIS A 1 266 ? -1.193 -5.322 -11.771 1.00 94.38 266 HIS A CA 1
ATOM 2136 C C . HIS A 1 266 ? -0.287 -6.540 -11.647 1.00 94.38 266 HIS A C 1
ATOM 2138 O O . HIS A 1 266 ? 0.136 -6.889 -10.539 1.00 94.38 266 HIS A O 1
ATOM 2144 N N . ARG A 1 267 ? 0.099 -7.146 -12.775 1.00 91.25 267 ARG A N 1
ATOM 2145 C CA . ARG A 1 267 ? 1.225 -8.089 -12.794 1.00 91.25 267 ARG A CA 1
ATOM 2146 C C . ARG A 1 267 ? 2.542 -7.313 -12.752 1.00 91.25 267 ARG A C 1
ATOM 2148 O O . ARG A 1 267 ? 2.827 -6.522 -13.650 1.00 91.25 267 ARG A O 1
ATOM 2155 N N . ARG A 1 268 ? 3.404 -7.600 -11.771 1.00 92.25 268 ARG A N 1
ATOM 2156 C CA . ARG A 1 268 ? 4.722 -6.949 -11.636 1.00 92.25 268 ARG A CA 1
ATOM 2157 C C . ARG A 1 268 ? 5.570 -7.084 -12.903 1.00 92.25 268 ARG A C 1
ATOM 2159 O O . ARG A 1 268 ? 6.195 -6.116 -13.312 1.00 92.25 268 ARG A O 1
ATOM 2166 N N . LYS A 1 269 ? 5.567 -8.258 -13.545 1.00 87.81 269 LYS A N 1
ATOM 2167 C CA . LYS A 1 269 ? 6.321 -8.479 -14.791 1.00 87.81 269 LYS A CA 1
ATOM 2168 C C . LYS A 1 269 ? 5.886 -7.530 -15.918 1.00 87.81 269 LYS A C 1
ATOM 2170 O O . LYS A 1 269 ? 6.735 -6.967 -16.596 1.00 87.81 269 LYS A O 1
ATOM 2175 N N . VAL A 1 270 ? 4.583 -7.278 -16.049 1.00 88.00 270 VAL A N 1
ATOM 2176 C CA . VAL A 1 270 ? 4.025 -6.390 -17.083 1.00 88.00 270 VAL A CA 1
ATOM 2177 C C . VAL A 1 270 ? 4.400 -4.942 -16.802 1.00 88.00 270 VAL A C 1
ATOM 2179 O O . VAL A 1 270 ? 4.810 -4.218 -17.701 1.00 88.00 270 VAL A O 1
ATOM 2182 N N . LEU A 1 271 ? 4.370 -4.543 -15.532 1.00 89.38 271 LEU A N 1
ATOM 2183 C CA . LEU A 1 271 ? 4.854 -3.235 -15.106 1.00 89.38 271 LEU A CA 1
ATOM 2184 C C . LEU A 1 271 ? 6.352 -3.010 -15.389 1.00 89.38 271 LEU A C 1
ATOM 2186 O O . LEU A 1 271 ? 6.779 -1.873 -15.571 1.00 89.38 271 LEU A O 1
ATOM 2190 N N . TYR A 1 272 ? 7.144 -4.081 -15.446 1.00 88.94 272 TYR A N 1
ATOM 2191 C CA . TYR A 1 272 ? 8.546 -4.075 -15.874 1.00 88.94 272 TYR A CA 1
ATOM 2192 C C . TYR A 1 272 ? 8.725 -4.189 -17.396 1.00 88.94 272 TYR A C 1
ATOM 2194 O O . TYR A 1 272 ? 9.813 -4.526 -17.854 1.00 88.94 272 TYR A O 1
ATOM 2202 N N . ALA A 1 273 ? 7.671 -3.902 -18.168 1.00 83.88 273 ALA A N 1
ATOM 2203 C CA . ALA A 1 273 ? 7.637 -3.974 -19.628 1.00 83.88 273 ALA A CA 1
ATOM 2204 C C . ALA A 1 273 ? 7.879 -5.385 -20.205 1.00 83.88 273 ALA A C 1
ATOM 2206 O O . ALA A 1 273 ? 8.272 -5.531 -21.362 1.00 83.88 273 ALA A O 1
ATOM 2207 N N . GLN A 1 274 ? 7.606 -6.440 -19.426 1.00 80.69 274 GLN A N 1
ATOM 2208 C CA . GLN A 1 274 ? 7.556 -7.811 -19.937 1.00 80.69 274 GLN A CA 1
ATOM 2209 C C . GLN A 1 274 ? 6.128 -8.139 -20.385 1.00 80.69 274 GLN A C 1
ATOM 2211 O O . GLN A 1 274 ? 5.289 -8.561 -19.582 1.00 80.69 274 GLN A O 1
ATOM 2216 N N . PHE A 1 275 ? 5.866 -7.931 -21.674 1.00 74.00 275 PHE A N 1
ATOM 2217 C CA . PHE A 1 275 ? 4.568 -8.186 -22.299 1.00 74.00 275 PHE A CA 1
ATOM 2218 C C . PHE A 1 275 ? 4.395 -9.657 -22.723 1.00 74.00 275 PHE A C 1
ATOM 2220 O O . PHE A 1 275 ? 5.394 -10.321 -23.027 1.00 74.00 275 PHE A O 1
ATOM 2227 N N . PRO A 1 276 ? 3.146 -10.161 -22.774 1.00 63.62 276 PRO A N 1
ATOM 2228 C CA . PRO A 1 276 ? 2.820 -11.421 -23.443 1.00 63.62 276 PRO A CA 1
ATOM 2229 C C . PRO A 1 276 ? 3.408 -11.452 -24.857 1.00 63.62 276 PRO A C 1
ATOM 2231 O O . PRO A 1 276 ? 3.350 -10.461 -25.586 1.00 63.62 276 PRO A O 1
ATOM 2234 N N . HIS A 1 277 ? 4.027 -12.576 -25.220 1.00 60.94 277 HIS A N 1
ATOM 2235 C CA . HIS A 1 277 ? 4.645 -12.827 -26.531 1.00 60.94 277 HIS A CA 1
ATOM 2236 C C . HIS A 1 277 ? 5.861 -11.968 -26.928 1.00 60.94 277 HIS A C 1
ATOM 2238 O O . HIS A 1 277 ? 6.411 -12.169 -28.013 1.00 60.94 277 HIS A O 1
ATOM 2244 N N . HIS A 1 278 ? 6.352 -11.067 -26.071 1.00 58.94 278 HIS A N 1
ATOM 2245 C CA . HIS A 1 278 ? 7.656 -10.434 -26.287 1.00 58.94 278 HIS A CA 1
ATOM 2246 C C . HIS A 1 278 ? 8.785 -11.378 -25.855 1.00 58.94 278 HIS A C 1
ATOM 2248 O O . HIS A 1 278 ? 8.763 -11.928 -24.751 1.00 58.94 278 HIS A O 1
ATOM 2254 N N . THR A 1 279 ? 9.784 -11.555 -26.731 1.00 53.03 279 THR A N 1
ATOM 2255 C CA . THR A 1 279 ? 10.964 -12.399 -26.494 1.00 53.03 279 THR A CA 1
ATOM 2256 C C . THR A 1 279 ? 11.542 -12.143 -25.109 1.00 53.03 279 THR A C 1
ATOM 2258 O O . THR A 1 279 ? 11.682 -11.001 -24.672 1.00 53.03 279 THR A O 1
ATOM 2261 N N . ILE A 1 280 ? 11.896 -13.222 -24.419 1.00 59.75 280 ILE A N 1
ATOM 2262 C CA . ILE A 1 280 ? 12.361 -13.215 -23.038 1.00 59.75 280 ILE A CA 1
ATOM 2263 C C . ILE A 1 280 ? 13.824 -12.729 -22.951 1.00 59.75 280 ILE A C 1
ATOM 2265 O O . ILE A 1 280 ? 14.721 -13.448 -22.511 1.00 59.75 280 ILE A O 1
ATOM 2269 N N . TYR A 1 281 ? 14.085 -11.493 -23.395 1.00 58.94 281 TYR A N 1
ATOM 2270 C CA . TYR A 1 281 ? 15.427 -10.908 -23.516 1.00 58.94 281 TYR A CA 1
ATOM 2271 C C . TYR A 1 281 ? 16.236 -11.016 -22.215 1.00 58.94 281 TYR A C 1
ATOM 2273 O O . TYR A 1 281 ? 17.436 -11.298 -22.240 1.00 58.94 281 TYR A O 1
ATOM 2281 N N . PHE A 1 282 ? 15.566 -10.841 -21.073 1.00 64.19 282 PHE A N 1
ATOM 2282 C CA . PHE A 1 282 ? 16.202 -10.836 -19.761 1.00 64.19 282 PHE A CA 1
ATOM 2283 C C . PHE A 1 282 ? 16.395 -12.230 -19.136 1.00 64.19 282 PHE A C 1
ATOM 2285 O O . PHE A 1 282 ? 17.358 -12.405 -18.390 1.00 64.19 282 PHE A O 1
ATOM 2292 N N . LEU A 1 283 ? 15.538 -13.227 -19.415 1.00 59.22 283 LEU A N 1
ATOM 2293 C CA . LEU A 1 283 ? 15.705 -14.580 -18.839 1.00 59.22 283 LEU A CA 1
ATOM 2294 C C . LEU A 1 283 ? 16.705 -15.437 -19.613 1.00 59.22 283 LEU A C 1
ATOM 2296 O O . LEU A 1 283 ? 17.340 -16.298 -19.011 1.00 59.22 283 LEU A O 1
ATOM 2300 N N . ASP A 1 284 ? 16.900 -15.170 -20.904 1.00 59.50 284 ASP A N 1
ATOM 2301 C CA . ASP A 1 284 ? 17.887 -15.880 -21.724 1.00 59.50 284 ASP A CA 1
ATOM 2302 C C . ASP A 1 284 ? 19.344 -15.503 -21.379 1.00 59.50 284 ASP A C 1
ATOM 2304 O O . ASP A 1 284 ? 20.277 -15.996 -22.012 1.00 59.50 284 ASP A O 1
ATOM 2308 N N . GLY A 1 285 ? 19.562 -14.583 -20.428 1.00 61.78 285 GLY A N 1
ATOM 2309 C CA . GLY A 1 285 ? 20.891 -14.057 -20.095 1.00 61.78 285 GLY A CA 1
ATOM 2310 C C . GLY A 1 285 ? 21.538 -13.256 -21.231 1.00 61.78 285 GLY A C 1
ATOM 2311 O O . GLY A 1 285 ? 22.739 -13.006 -21.197 1.00 61.78 285 GLY A O 1
ATOM 2312 N N . LYS A 1 286 ? 20.751 -12.874 -22.246 1.00 64.00 286 LYS A N 1
ATOM 2313 C CA . LYS A 1 286 ? 21.208 -12.144 -23.437 1.00 64.00 286 LYS A CA 1
ATOM 2314 C C . LYS A 1 286 ? 21.273 -10.634 -23.224 1.00 64.00 286 LYS A C 1
ATOM 2316 O O . LYS A 1 286 ? 21.957 -9.963 -23.989 1.00 64.00 286 LYS A O 1
ATOM 2321 N N . ALA A 1 287 ? 20.580 -10.111 -22.212 1.00 73.62 287 ALA A N 1
ATOM 2322 C CA . ALA A 1 287 ? 20.636 -8.696 -21.871 1.00 73.62 287 ALA A CA 1
ATOM 2323 C C . ALA A 1 287 ? 22.027 -8.317 -21.343 1.00 73.62 287 ALA A C 1
ATOM 2325 O O . ALA A 1 287 ? 22.533 -8.897 -20.378 1.00 73.62 287 ALA A O 1
ATOM 2326 N N . SER A 1 288 ? 22.633 -7.315 -21.969 1.00 81.00 288 SER A N 1
ATOM 2327 C CA . SER A 1 288 ? 23.876 -6.703 -21.514 1.00 81.00 288 SER A CA 1
ATOM 2328 C C . SER A 1 288 ? 23.680 -5.963 -20.182 1.00 81.00 288 SER A C 1
ATOM 2330 O O . SER A 1 288 ? 22.585 -5.514 -19.839 1.00 81.00 288 SER A O 1
ATOM 2332 N N . GLU A 1 289 ? 24.765 -5.777 -19.424 1.00 81.06 289 GLU A N 1
ATOM 2333 C CA . GLU A 1 289 ? 24.737 -4.979 -18.186 1.00 81.06 289 GLU A CA 1
ATOM 2334 C C . GLU A 1 289 ? 24.246 -3.544 -18.447 1.00 81.06 289 GLU A C 1
ATOM 2336 O O . GLU A 1 289 ? 23.517 -2.978 -17.635 1.00 81.06 289 GLU A O 1
ATOM 2341 N N . GLN A 1 290 ? 24.577 -2.978 -19.612 1.00 83.81 290 GLN A N 1
ATOM 2342 C CA . GLN A 1 290 ? 24.119 -1.651 -20.025 1.00 83.81 290 GLN A CA 1
ATOM 2343 C C . GLN A 1 290 ? 22.600 -1.595 -20.227 1.00 83.81 290 GLN A C 1
ATOM 2345 O O . GLN A 1 290 ? 21.971 -0.632 -19.793 1.00 83.81 290 GLN A O 1
ATOM 2350 N N . GLU A 1 291 ? 21.999 -2.622 -20.831 1.00 84.56 291 GLU A N 1
ATOM 2351 C CA . GLU A 1 291 ? 20.542 -2.709 -20.990 1.00 84.56 291 GLU A CA 1
ATOM 2352 C C . GLU A 1 291 ? 19.845 -2.853 -19.638 1.00 84.56 291 GLU A C 1
ATOM 2354 O O . GLU A 1 291 ? 18.889 -2.133 -19.367 1.00 84.56 291 GLU A O 1
ATOM 2359 N N . LEU A 1 292 ? 20.362 -3.701 -18.743 1.00 84.50 292 LEU A N 1
ATOM 2360 C CA . LEU A 1 292 ? 19.813 -3.839 -17.390 1.00 84.50 292 LEU A CA 1
ATOM 2361 C C . LEU A 1 292 ? 19.874 -2.525 -16.604 1.00 84.50 292 LEU A C 1
ATOM 2363 O O . LEU A 1 292 ? 18.904 -2.181 -15.929 1.00 84.50 292 LEU A O 1
ATOM 2367 N N . ILE A 1 293 ? 20.974 -1.774 -16.710 1.00 86.44 293 ILE A N 1
ATOM 2368 C CA . ILE A 1 293 ? 21.106 -0.454 -16.076 1.00 86.44 293 ILE A CA 1
ATOM 2369 C C . ILE A 1 293 ? 20.140 0.550 -16.710 1.00 86.44 293 ILE A C 1
ATOM 2371 O O . ILE A 1 293 ? 19.482 1.298 -15.987 1.00 86.44 293 ILE A O 1
ATOM 2375 N N . LYS A 1 294 ? 20.004 0.553 -18.041 1.00 88.81 294 LYS A N 1
ATOM 2376 C CA . LYS A 1 294 ? 19.058 1.428 -18.747 1.00 88.81 294 LYS A CA 1
ATOM 2377 C C . LYS A 1 294 ? 17.606 1.125 -18.353 1.00 88.81 294 LYS A C 1
ATOM 2379 O O . LYS A 1 294 ? 16.810 2.051 -18.199 1.00 88.81 294 LYS A O 1
ATOM 2384 N N . THR A 1 295 ? 17.241 -0.142 -18.178 1.00 88.31 295 THR A N 1
ATOM 2385 C CA . THR A 1 295 ? 15.867 -0.551 -17.846 1.00 88.31 295 THR A CA 1
ATOM 2386 C C . THR A 1 295 ? 15.569 -0.412 -16.351 1.00 88.31 295 THR A C 1
ATOM 2388 O O . THR A 1 295 ? 14.597 0.239 -15.975 1.00 88.31 295 THR A O 1
ATOM 2391 N N . PHE A 1 296 ? 16.401 -0.990 -15.479 1.00 90.00 296 PHE A N 1
ATOM 2392 C CA . PHE A 1 296 ? 16.121 -1.106 -14.040 1.00 90.00 296 PHE A CA 1
ATOM 2393 C C . PHE A 1 296 ? 16.900 -0.128 -13.158 1.00 90.00 296 PHE A C 1
ATOM 2395 O O . PHE A 1 296 ? 16.615 -0.040 -11.961 1.00 90.00 296 PHE A O 1
ATOM 2402 N N . GLY A 1 297 ? 17.845 0.624 -13.717 1.00 92.00 297 GLY A N 1
ATOM 2403 C CA . GLY A 1 297 ? 18.742 1.502 -12.971 1.00 92.00 297 GLY A CA 1
ATOM 2404 C C . GLY A 1 297 ? 19.972 0.776 -12.419 1.00 92.00 297 GLY A C 1
ATOM 2405 O O . GLY A 1 297 ? 20.180 -0.420 -12.615 1.00 92.00 297 GLY A O 1
ATOM 2406 N N . TYR A 1 298 ? 20.817 1.518 -11.708 1.00 92.94 298 TYR A N 1
ATOM 2407 C CA . TYR A 1 298 ? 22.148 1.062 -11.292 1.00 92.94 298 TYR A CA 1
ATOM 2408 C C . TYR A 1 298 ? 22.161 0.110 -10.079 1.00 92.94 298 TYR A C 1
ATOM 2410 O O . TYR A 1 298 ? 23.221 -0.415 -9.724 1.00 92.94 298 TYR A O 1
ATOM 2418 N N . SER A 1 299 ? 21.026 -0.127 -9.408 1.00 94.12 299 SER A N 1
ATOM 2419 C CA . SER A 1 299 ? 20.986 -1.035 -8.256 1.00 94.12 299 SER A CA 1
ATOM 2420 C C . SER A 1 299 ? 21.064 -2.495 -8.701 1.00 94.12 299 SER A C 1
ATOM 2422 O O . SER A 1 299 ? 20.094 -3.077 -9.190 1.00 94.12 299 SER A O 1
ATOM 2424 N N . LYS A 1 300 ? 22.216 -3.131 -8.458 1.00 90.88 300 LYS A N 1
ATOM 2425 C CA . LYS A 1 300 ? 22.432 -4.559 -8.751 1.00 90.88 300 LYS A CA 1
ATOM 2426 C C . LYS A 1 300 ? 21.444 -5.463 -8.009 1.00 90.88 300 LYS A C 1
ATOM 2428 O O . LYS A 1 300 ? 21.011 -6.470 -8.564 1.00 90.88 300 LYS A O 1
ATOM 2433 N N . THR A 1 301 ? 21.089 -5.116 -6.771 1.00 92.12 301 THR A N 1
ATOM 2434 C CA . THR A 1 301 ? 20.108 -5.864 -5.969 1.00 92.12 301 THR A CA 1
ATOM 2435 C C . THR A 1 301 ? 18.729 -5.805 -6.612 1.00 92.12 301 THR A C 1
ATOM 2437 O O . THR A 1 301 ? 18.096 -6.841 -6.808 1.00 92.12 301 THR A O 1
ATOM 2440 N N . PHE A 1 302 ? 18.285 -4.614 -7.021 1.00 92.81 302 PHE A N 1
ATOM 2441 C CA . PHE A 1 302 ? 16.995 -4.471 -7.686 1.00 92.81 302 PHE A CA 1
ATOM 2442 C C . PHE A 1 302 ? 16.964 -5.119 -9.067 1.00 92.81 302 PHE A C 1
ATOM 2444 O O . PHE A 1 302 ? 16.018 -5.845 -9.351 1.00 92.81 302 PHE A O 1
ATOM 2451 N N . ALA A 1 303 ? 18.004 -4.952 -9.888 1.00 90.38 303 ALA A N 1
ATOM 2452 C CA . ALA A 1 303 ? 18.078 -5.593 -11.200 1.00 90.38 303 ALA A CA 1
ATOM 2453 C C . ALA A 1 303 ? 17.977 -7.126 -11.097 1.00 90.38 303 ALA A C 1
ATOM 2455 O O . ALA A 1 303 ? 17.239 -7.747 -11.864 1.00 90.38 303 ALA A O 1
ATOM 2456 N N . LYS A 1 304 ? 18.643 -7.740 -10.103 1.00 88.06 304 LYS A N 1
ATOM 2457 C CA . LYS A 1 304 ? 18.509 -9.177 -9.795 1.00 88.06 304 LYS A CA 1
ATOM 2458 C C . LYS A 1 304 ? 17.094 -9.550 -9.343 1.00 88.06 304 LYS A C 1
ATOM 2460 O O . LYS A 1 304 ? 16.583 -10.593 -9.738 1.00 88.06 304 LYS A O 1
ATOM 2465 N N . SER A 1 305 ? 16.455 -8.697 -8.544 1.00 90.44 305 SER A N 1
ATOM 2466 C CA . SER A 1 305 ? 15.077 -8.918 -8.094 1.00 90.44 305 SER A CA 1
ATOM 2467 C C . SER A 1 305 ? 14.056 -8.843 -9.227 1.00 90.44 305 SER A C 1
ATOM 2469 O O . SER A 1 305 ? 13.178 -9.699 -9.347 1.00 90.44 305 SER A O 1
ATOM 2471 N N . ALA A 1 306 ? 14.199 -7.838 -10.092 1.00 89.50 306 ALA A N 1
ATOM 2472 C CA . ALA A 1 306 ? 13.329 -7.608 -11.235 1.00 89.50 306 ALA A CA 1
ATOM 2473 C C . ALA A 1 306 ? 13.453 -8.736 -12.266 1.00 89.50 306 ALA A C 1
ATOM 2475 O O . ALA A 1 306 ? 12.446 -9.267 -12.722 1.00 89.50 306 ALA A O 1
ATOM 2476 N N . THR A 1 307 ? 14.680 -9.182 -12.552 1.00 86.25 307 THR A N 1
ATOM 2477 C CA . THR A 1 307 ? 14.913 -10.354 -13.414 1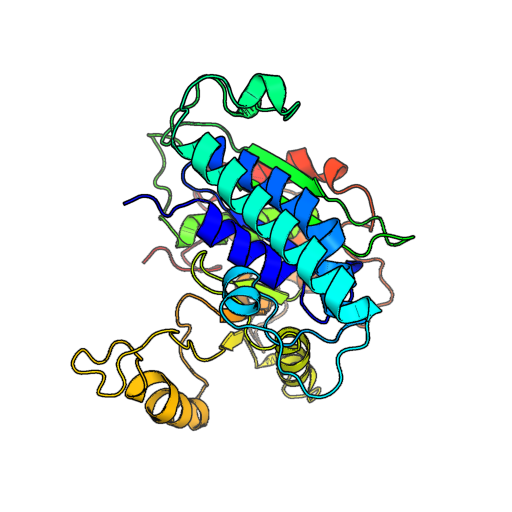.00 86.25 307 THR A CA 1
ATOM 2478 C C . THR A 1 307 ? 14.380 -11.646 -12.798 1.00 86.25 307 THR A C 1
ATOM 2480 O O . THR A 1 307 ? 13.863 -12.495 -13.522 1.00 86.25 307 THR A O 1
ATOM 2483 N N . TYR A 1 308 ? 14.433 -11.802 -11.469 1.00 85.19 308 TYR A N 1
ATOM 2484 C CA . TYR A 1 308 ? 13.768 -12.920 -10.797 1.00 85.19 308 TYR A CA 1
ATOM 2485 C C . TYR A 1 308 ? 12.244 -12.882 -10.974 1.00 85.19 308 TYR A C 1
ATOM 2487 O O . TYR A 1 308 ? 11.642 -13.934 -11.170 1.00 85.19 308 TYR A O 1
ATOM 2495 N N . ALA A 1 309 ? 11.618 -11.699 -10.966 1.00 86.50 309 ALA A N 1
ATOM 2496 C CA . ALA A 1 309 ? 10.169 -11.555 -11.142 1.00 86.50 309 ALA A CA 1
ATOM 2497 C C . ALA A 1 309 ? 9.657 -12.029 -12.519 1.00 86.50 309 ALA A C 1
ATOM 2499 O O . ALA A 1 309 ? 8.453 -12.224 -12.688 1.00 86.50 309 ALA A O 1
ATOM 2500 N N . PHE A 1 310 ? 10.551 -12.233 -13.492 1.00 82.06 310 PHE A N 1
ATOM 2501 C CA . PHE A 1 310 ? 10.226 -12.821 -14.792 1.00 82.06 310 PHE A CA 1
ATOM 2502 C C . PHE A 1 310 ? 10.215 -14.352 -14.791 1.00 82.06 310 PHE A C 1
ATOM 2504 O O . PHE A 1 310 ? 9.647 -14.946 -15.704 1.00 82.06 310 PHE A O 1
ATOM 2511 N N . LYS A 1 311 ? 10.833 -15.003 -13.797 1.00 76.75 311 LYS A N 1
ATOM 2512 C CA . LYS A 1 311 ? 10.894 -16.466 -13.730 1.00 76.75 311 LYS A CA 1
ATOM 2513 C C . LYS A 1 311 ? 9.521 -17.040 -13.411 1.00 76.75 311 LYS A C 1
ATOM 2515 O O . LYS A 1 311 ? 8.819 -16.545 -12.529 1.00 76.75 311 LYS A O 1
ATOM 2520 N N . ASP A 1 312 ? 9.174 -18.121 -14.101 1.00 63.25 312 ASP A N 1
ATOM 2521 C CA . ASP A 1 312 ? 7.926 -18.821 -13.845 1.00 63.25 312 ASP A CA 1
ATOM 2522 C C . ASP A 1 312 ? 7.969 -19.487 -12.456 1.00 63.25 312 ASP A C 1
ATOM 2524 O O . ASP A 1 312 ? 8.902 -20.228 -12.116 1.00 63.25 312 ASP A O 1
ATOM 2528 N N . GLN A 1 313 ? 6.960 -19.199 -11.628 1.00 57.94 313 GLN A N 1
ATOM 2529 C CA . GLN A 1 313 ? 6.909 -19.619 -10.218 1.00 57.94 313 GLN A CA 1
ATOM 2530 C C . GLN A 1 313 ? 6.649 -21.127 -10.042 1.00 57.94 313 GLN A C 1
ATOM 2532 O O . GLN A 1 313 ? 6.608 -21.617 -8.917 1.00 57.94 313 GLN A O 1
ATOM 2537 N N . ASN A 1 314 ? 6.522 -21.873 -11.145 1.00 49.09 314 ASN A N 1
ATOM 2538 C CA . ASN A 1 314 ? 6.441 -23.337 -11.175 1.00 49.09 314 ASN A CA 1
ATOM 2539 C C . ASN A 1 314 ? 7.780 -24.034 -10.872 1.00 49.09 314 ASN A C 1
ATOM 2541 O O . ASN A 1 314 ? 7.835 -25.259 -10.759 1.00 49.09 314 ASN A O 1
ATOM 2545 N N . THR A 1 315 ? 8.873 -23.279 -10.750 1.00 45.66 315 THR A N 1
ATOM 2546 C CA . THR A 1 315 ? 10.162 -23.810 -10.302 1.00 45.66 315 THR A CA 1
ATOM 2547 C C . THR A 1 315 ? 10.234 -23.765 -8.772 1.00 45.66 315 THR A C 1
ATOM 2549 O O . THR A 1 315 ? 9.915 -22.747 -8.167 1.00 45.66 315 THR A O 1
ATOM 2552 N N . ASN A 1 316 ? 10.648 -24.868 -8.129 1.00 42.75 316 ASN A N 1
ATOM 2553 C CA . ASN A 1 316 ? 10.841 -25.013 -6.671 1.00 42.75 316 ASN A CA 1
ATOM 2554 C C . ASN A 1 316 ? 11.994 -24.135 -6.125 1.00 42.75 316 ASN A C 1
ATOM 2556 O O . ASN A 1 316 ? 12.839 -24.589 -5.353 1.00 42.75 316 ASN A O 1
ATOM 2560 N N . THR A 1 317 ? 12.092 -22.881 -6.555 1.00 49.41 317 THR A N 1
ATOM 2561 C CA . THR A 1 317 ? 13.060 -21.917 -6.051 1.00 49.41 317 THR A CA 1
ATOM 2562 C C . THR A 1 317 ? 12.467 -21.197 -4.849 1.00 49.41 317 THR A C 1
ATOM 2564 O O . THR A 1 317 ? 11.355 -20.672 -4.908 1.00 49.41 317 THR A O 1
ATOM 2567 N N . SER A 1 318 ? 13.222 -21.143 -3.750 1.00 53.44 318 SER A N 1
ATOM 2568 C CA . SER A 1 318 ? 12.943 -20.219 -2.650 1.00 53.44 318 SER A CA 1
ATOM 2569 C C . SER A 1 318 ? 12.757 -18.811 -3.225 1.00 53.44 318 SER A C 1
ATOM 2571 O O . SER A 1 318 ? 13.617 -18.370 -3.989 1.00 53.44 318 SER A O 1
ATOM 2573 N N . GLY A 1 319 ? 11.650 -18.138 -2.889 1.00 60.72 319 GLY A N 1
ATOM 2574 C CA . GLY A 1 319 ? 11.337 -16.785 -3.365 1.00 60.72 319 GLY A CA 1
ATOM 2575 C C . GLY A 1 319 ? 12.512 -15.806 -3.239 1.00 60.72 319 GLY A C 1
ATOM 2576 O O . GLY A 1 319 ? 13.408 -16.009 -2.420 1.00 60.72 319 GLY A O 1
ATOM 2577 N N . TYR A 1 320 ? 12.512 -14.751 -4.057 1.00 63.25 320 TYR A N 1
ATOM 2578 C CA . TYR A 1 320 ? 13.515 -13.687 -4.005 1.00 63.25 320 TYR A CA 1
ATOM 2579 C C . TYR A 1 320 ? 12.873 -12.365 -3.561 1.00 63.25 320 TYR A C 1
ATOM 2581 O O . TYR A 1 320 ? 11.898 -11.975 -4.199 1.00 63.25 320 TYR A O 1
ATOM 2589 N N . PRO A 1 321 ? 13.428 -11.642 -2.572 1.00 67.19 321 PRO A N 1
ATOM 2590 C CA . PRO A 1 321 ? 14.567 -12.055 -1.751 1.00 67.19 321 PRO A CA 1
ATOM 2591 C C . PRO A 1 321 ? 14.226 -13.300 -0.906 1.00 67.19 321 PRO A C 1
ATOM 2593 O O . PRO A 1 321 ? 13.042 -13.561 -0.675 1.00 67.19 321 PRO A O 1
ATOM 2596 N N . PRO A 1 322 ? 15.234 -14.086 -0.471 1.00 65.44 322 PRO A N 1
ATOM 2597 C CA . PRO A 1 322 ? 15.013 -15.199 0.447 1.00 65.44 322 PRO A CA 1
ATOM 2598 C C . PRO A 1 322 ? 14.135 -14.759 1.619 1.00 65.44 322 PRO A C 1
ATOM 2600 O O . PRO A 1 322 ? 14.316 -13.662 2.148 1.00 65.44 322 PRO A O 1
ATOM 2603 N N . LYS A 1 323 ? 13.170 -15.599 2.003 1.00 64.81 323 LYS A N 1
ATOM 2604 C CA . LYS A 1 323 ? 12.244 -15.277 3.092 1.00 64.81 323 LYS A CA 1
ATOM 2605 C C . LYS A 1 323 ? 13.012 -14.994 4.389 1.00 64.81 323 LYS A C 1
ATOM 2607 O O . LYS A 1 323 ? 13.835 -15.807 4.805 1.00 64.81 323 LYS A O 1
ATOM 2612 N N . GLY A 1 324 ? 12.674 -13.879 5.037 1.00 61.38 324 GLY A N 1
ATOM 2613 C CA . GLY A 1 324 ? 13.210 -13.460 6.333 1.00 61.38 324 GLY A CA 1
ATOM 2614 C C . GLY A 1 324 ? 14.203 -12.294 6.255 1.00 61.38 324 GLY A C 1
ATOM 2615 O O . GLY A 1 324 ? 15.118 -12.295 5.435 1.00 61.38 324 GLY A O 1
ATOM 2616 N N . LEU A 1 325 ? 14.021 -11.331 7.169 1.00 67.06 325 LEU A N 1
ATOM 2617 C CA . LEU A 1 325 ? 14.828 -10.124 7.393 1.00 67.06 325 LEU A CA 1
ATOM 2618 C C . LEU A 1 325 ? 14.761 -9.110 6.245 1.00 67.06 325 LEU A C 1
ATOM 2620 O O . LEU A 1 325 ? 15.763 -8.833 5.580 1.00 67.06 325 LEU A O 1
ATOM 2624 N N . LEU A 1 326 ? 13.599 -8.461 6.093 1.00 83.12 326 LEU A N 1
ATOM 2625 C CA . LEU A 1 326 ? 13.423 -7.278 5.230 1.00 83.12 326 LEU A CA 1
ATOM 2626 C C . LEU A 1 326 ? 14.523 -6.221 5.463 1.00 83.12 326 LEU A C 1
ATOM 2628 O O . LEU A 1 326 ? 14.972 -5.565 4.522 1.00 83.12 326 LEU A O 1
ATOM 2632 N N . ASN A 1 327 ? 15.005 -6.113 6.705 1.00 83.00 327 ASN A N 1
ATOM 2633 C CA . ASN A 1 327 ? 16.096 -5.222 7.106 1.00 83.00 327 ASN A CA 1
ATOM 2634 C C . ASN A 1 327 ? 17.396 -5.425 6.312 1.00 83.00 327 ASN A C 1
ATOM 2636 O O . ASN A 1 327 ? 18.110 -4.452 6.079 1.00 83.00 327 ASN A O 1
ATOM 2640 N N . ASN A 1 328 ? 17.687 -6.640 5.836 1.00 87.25 328 ASN A N 1
ATOM 2641 C CA . ASN A 1 328 ? 18.904 -6.914 5.062 1.00 87.25 328 ASN A CA 1
ATOM 2642 C C . ASN A 1 328 ? 18.922 -6.175 3.714 1.00 87.25 328 ASN A C 1
ATOM 2644 O O . ASN A 1 328 ? 19.989 -5.930 3.159 1.00 87.25 328 ASN A O 1
ATOM 2648 N N . ASN A 1 329 ? 17.750 -5.802 3.194 1.00 91.00 329 ASN A N 1
ATOM 2649 C CA . ASN A 1 329 ? 17.606 -5.092 1.925 1.00 91.00 329 ASN A CA 1
ATOM 2650 C C . ASN A 1 329 ? 17.287 -3.600 2.108 1.00 91.00 329 ASN A C 1
ATOM 2652 O O . ASN A 1 329 ? 16.994 -2.922 1.124 1.00 91.00 329 ASN A O 1
ATOM 2656 N N . LEU A 1 330 ? 17.349 -3.061 3.333 1.00 93.25 330 LEU A N 1
ATOM 2657 C CA . LEU A 1 330 ? 16.967 -1.671 3.601 1.00 93.25 330 LEU A CA 1
ATOM 2658 C C . LEU A 1 330 ? 17.905 -0.659 2.921 1.00 93.25 330 LEU A C 1
ATOM 2660 O O . LEU A 1 330 ? 17.450 0.382 2.451 1.00 93.25 330 LEU A O 1
ATOM 2664 N N . GLU A 1 331 ? 19.198 -0.969 2.808 1.00 94.44 331 GLU A N 1
ATOM 2665 C CA . GLU A 1 331 ? 20.152 -0.136 2.062 1.00 94.44 331 GLU A CA 1
ATOM 2666 C C . GLU A 1 331 ? 19.792 -0.082 0.570 1.00 94.44 331 GLU A C 1
ATOM 2668 O O . GLU A 1 331 ? 19.676 0.999 -0.008 1.00 94.44 331 GLU A O 1
ATOM 2673 N N . ALA A 1 332 ? 19.514 -1.241 -0.038 1.00 94.88 332 ALA A N 1
ATOM 2674 C CA . ALA A 1 332 ? 19.058 -1.318 -1.424 1.00 94.88 332 ALA A CA 1
ATOM 2675 C C . ALA A 1 332 ? 17.709 -0.606 -1.622 1.00 94.88 332 ALA A C 1
ATOM 2677 O O . ALA A 1 332 ? 17.515 0.063 -2.634 1.00 94.88 332 ALA A O 1
ATOM 2678 N N . ALA A 1 333 ? 16.796 -0.702 -0.651 1.00 96.94 333 ALA A N 1
ATOM 2679 C CA . ALA A 1 333 ? 15.511 -0.008 -0.672 1.00 96.94 333 ALA A CA 1
ATOM 2680 C C . ALA A 1 333 ? 15.679 1.518 -0.661 1.00 96.94 333 ALA A C 1
ATOM 2682 O O . ALA A 1 333 ? 15.049 2.199 -1.468 1.00 96.94 333 ALA A O 1
ATOM 2683 N N . ASN A 1 334 ? 16.562 2.053 0.189 1.00 96.94 334 ASN A N 1
ATOM 2684 C CA . ASN A 1 334 ? 16.874 3.484 0.190 1.00 96.94 334 ASN A CA 1
ATOM 2685 C C . ASN A 1 334 ? 17.544 3.909 -1.122 1.00 96.94 334 ASN A C 1
ATOM 2687 O O . ASN A 1 334 ? 17.161 4.919 -1.706 1.00 96.94 334 ASN A O 1
ATOM 2691 N N . GLN A 1 335 ? 18.471 3.100 -1.648 1.00 96.56 335 GLN A N 1
ATOM 2692 C CA . GLN A 1 335 ? 19.127 3.372 -2.928 1.00 96.56 335 GLN A CA 1
ATOM 2693 C C . GLN A 1 335 ? 18.117 3.528 -4.076 1.00 96.56 335 GLN A C 1
ATOM 2695 O O . GLN A 1 335 ? 18.226 4.471 -4.857 1.00 96.56 335 GLN A O 1
ATOM 2700 N N . VAL A 1 336 ? 17.127 2.633 -4.183 1.00 97.06 336 VAL A N 1
ATOM 2701 C CA . VAL A 1 336 ? 16.120 2.693 -5.260 1.00 97.06 336 VAL A CA 1
ATOM 2702 C C . VAL A 1 336 ? 15.007 3.720 -5.026 1.00 97.06 336 VAL A C 1
ATOM 2704 O O . VAL A 1 336 ? 14.244 4.016 -5.950 1.00 97.06 336 VAL A O 1
ATOM 2707 N N . ALA A 1 337 ? 14.909 4.275 -3.817 1.00 97.50 337 ALA A N 1
ATOM 2708 C CA . ALA A 1 337 ? 14.005 5.372 -3.471 1.00 97.50 337 ALA A CA 1
ATOM 2709 C C . ALA A 1 337 ? 14.618 6.766 -3.703 1.00 97.50 337 ALA A C 1
ATOM 2711 O O . ALA A 1 337 ? 13.951 7.772 -3.444 1.00 97.50 337 ALA A O 1
ATOM 2712 N N . GLY A 1 338 ? 15.864 6.824 -4.186 1.00 96.62 338 GLY A N 1
ATOM 2713 C CA . GLY A 1 338 ? 16.590 8.063 -4.441 1.00 96.62 338 GLY A CA 1
ATOM 2714 C C . GLY A 1 338 ? 15.984 8.903 -5.569 1.00 96.62 338 GLY A C 1
ATOM 2715 O O . GLY A 1 338 ? 15.496 8.377 -6.571 1.00 96.62 338 GLY A O 1
ATOM 2716 N N . CYS A 1 339 ? 16.062 10.229 -5.437 1.00 93.94 339 CYS A N 1
ATOM 2717 C CA . CYS A 1 339 ? 15.428 11.165 -6.375 1.00 93.94 339 CYS A CA 1
ATOM 2718 C C . CYS A 1 339 ? 16.101 11.202 -7.759 1.00 93.94 339 CYS A C 1
ATOM 2720 O O . CYS A 1 339 ? 15.472 11.574 -8.744 1.00 93.94 339 CYS A O 1
ATOM 2722 N N . GLY A 1 340 ? 17.370 10.794 -7.837 1.00 93.12 340 GLY A N 1
ATOM 2723 C CA . GLY A 1 340 ? 18.120 10.671 -9.087 1.00 93.12 340 GLY A CA 1
ATOM 2724 C C . GLY A 1 340 ? 18.057 9.283 -9.729 1.00 93.12 340 GLY A C 1
ATOM 2725 O O . GLY A 1 340 ? 18.671 9.084 -10.772 1.00 93.12 340 GLY A O 1
ATOM 2726 N N . TYR A 1 341 ? 17.350 8.317 -9.126 1.00 94.44 341 TYR A N 1
ATOM 2727 C CA . TYR A 1 341 ? 17.380 6.919 -9.576 1.00 94.44 341 TYR A CA 1
ATOM 2728 C C . TYR A 1 341 ? 16.823 6.731 -10.995 1.00 94.44 341 TYR A C 1
ATOM 2730 O O . TYR A 1 341 ? 17.237 5.828 -11.715 1.00 94.44 341 TYR A O 1
ATOM 2738 N N . GLU A 1 342 ? 15.886 7.588 -11.398 1.00 91.31 342 GLU A N 1
ATOM 2739 C CA . GLU A 1 342 ? 15.170 7.491 -12.674 1.00 91.31 342 GLU A CA 1
ATOM 2740 C C . GLU A 1 342 ? 15.912 8.198 -13.825 1.00 91.31 342 GLU A C 1
ATOM 2742 O O . GLU A 1 342 ? 15.566 8.013 -14.993 1.00 91.31 342 GLU A O 1
ATOM 2747 N N . ILE A 1 343 ? 16.970 8.964 -13.524 1.00 89.06 343 ILE A N 1
ATOM 2748 C CA . ILE A 1 343 ? 17.738 9.726 -14.517 1.00 89.06 343 ILE A CA 1
ATOM 2749 C C . ILE A 1 343 ? 18.437 8.773 -15.485 1.00 89.06 343 ILE A C 1
ATOM 2751 O O . ILE A 1 343 ? 19.173 7.878 -15.073 1.00 89.06 343 ILE A O 1
ATOM 2755 N N . SER A 1 344 ? 18.242 9.007 -16.786 1.00 86.44 344 SER A N 1
ATOM 2756 C CA . SER A 1 344 ? 18.823 8.194 -17.865 1.00 86.44 344 SER A CA 1
ATOM 2757 C C . SER A 1 344 ? 18.408 6.716 -17.821 1.00 86.44 344 SER A C 1
ATOM 2759 O O . SER A 1 344 ? 19.102 5.859 -18.368 1.00 86.44 344 SER A O 1
ATOM 2761 N N . THR A 1 345 ? 17.270 6.422 -17.186 1.00 90.00 345 THR A N 1
ATOM 2762 C CA . THR A 1 345 ? 16.638 5.100 -17.197 1.00 90.00 345 THR A CA 1
ATOM 2763 C C . THR A 1 345 ? 15.353 5.114 -18.025 1.00 90.00 345 THR A C 1
ATOM 2765 O O . THR A 1 345 ? 14.928 6.153 -18.527 1.00 90.00 345 THR A O 1
ATOM 2768 N N . SER A 1 346 ? 14.725 3.949 -18.160 1.00 87.81 346 SER A N 1
ATOM 2769 C CA . SER A 1 346 ? 13.469 3.764 -18.898 1.00 87.81 346 SER A CA 1
ATOM 2770 C C . SER A 1 346 ? 12.220 3.947 -18.014 1.00 87.81 346 SER A C 1
ATOM 2772 O O . SER A 1 346 ? 11.095 3.745 -18.475 1.00 87.81 346 SER A O 1
ATOM 2774 N N . TRP A 1 347 ? 12.398 4.307 -16.735 1.00 88.06 347 TRP A N 1
ATOM 2775 C CA . TRP A 1 347 ? 11.301 4.537 -15.790 1.00 88.06 347 TRP A CA 1
ATOM 2776 C C . TRP A 1 347 ? 10.464 5.754 -16.188 1.00 88.06 347 TRP A C 1
ATOM 2778 O O . TRP A 1 347 ? 10.994 6.847 -16.363 1.00 88.06 347 TRP A O 1
ATOM 2788 N N . GLY A 1 348 ? 9.150 5.555 -16.297 1.00 82.44 348 GLY A N 1
ATOM 2789 C CA . GLY A 1 348 ? 8.183 6.596 -16.648 1.00 82.44 348 GLY A CA 1
ATOM 2790 C C . GLY A 1 348 ? 8.116 6.952 -18.136 1.00 82.44 348 GLY A C 1
ATOM 2791 O O . GLY A 1 348 ? 7.303 7.799 -18.503 1.00 82.44 348 GLY A O 1
ATOM 2792 N N . SER A 1 349 ? 8.926 6.309 -18.985 1.00 82.50 349 SER A N 1
ATOM 2793 C CA . SER A 1 349 ? 8.893 6.457 -20.449 1.00 82.50 349 SER A CA 1
ATOM 2794 C C . SER A 1 349 ? 8.514 5.160 -21.168 1.00 82.50 349 SER A C 1
ATOM 2796 O O . SER A 1 349 ? 7.617 5.165 -22.004 1.00 82.50 349 SER A O 1
ATOM 2798 N N . GLU A 1 350 ? 9.172 4.051 -20.829 1.00 74.50 350 GLU A N 1
ATOM 2799 C CA . GLU A 1 350 ? 8.932 2.726 -21.429 1.00 74.50 350 GLU A CA 1
ATOM 2800 C C . GLU A 1 350 ? 8.559 1.679 -20.368 1.00 74.50 350 GLU A C 1
ATOM 2802 O O . GLU A 1 350 ? 7.968 0.647 -20.680 1.00 74.50 350 GLU A O 1
ATOM 2807 N N . VAL A 1 351 ? 8.895 1.946 -19.104 1.00 73.56 351 VAL A N 1
ATOM 2808 C CA . VAL A 1 351 ? 8.654 1.065 -17.963 1.00 73.56 351 VAL A CA 1
ATOM 2809 C C . VAL A 1 351 ? 7.771 1.782 -16.944 1.00 73.56 351 VAL A C 1
ATOM 2811 O O . VAL A 1 351 ? 8.084 2.896 -16.517 1.00 73.56 351 VAL A O 1
ATOM 2814 N N . PHE A 1 352 ? 6.733 1.082 -16.476 1.00 79.44 352 PHE A N 1
ATOM 2815 C CA . PHE A 1 352 ? 5.831 1.504 -15.399 1.00 79.44 352 PHE A CA 1
ATOM 2816 C C . PHE A 1 352 ? 4.864 2.662 -15.746 1.00 79.44 352 PHE A C 1
ATOM 2818 O O . PHE A 1 352 ? 4.561 2.905 -16.911 1.00 79.44 352 PHE A O 1
ATOM 2825 N N . PHE A 1 353 ? 4.304 3.334 -14.729 1.00 76.69 353 PHE A N 1
ATOM 2826 C CA . PHE A 1 353 ? 3.427 4.496 -14.891 1.00 76.69 353 PHE A CA 1
ATOM 2827 C C . PHE A 1 353 ? 4.169 5.640 -15.570 1.00 76.69 353 PHE A C 1
ATOM 2829 O O . PHE A 1 353 ? 5.167 6.150 -15.057 1.00 76.69 353 PHE A O 1
ATOM 2836 N N . SER A 1 354 ? 3.621 6.042 -16.713 1.00 77.31 354 SER A N 1
ATOM 2837 C CA . SER A 1 354 ? 4.098 7.165 -17.506 1.00 77.31 354 SER A CA 1
ATOM 2838 C C . SER A 1 354 ? 4.126 8.467 -16.702 1.00 77.31 354 SER A C 1
ATOM 2840 O O . SER A 1 354 ? 3.263 8.710 -15.855 1.00 77.31 354 SER A O 1
ATOM 2842 N N . PHE A 1 355 ? 5.104 9.324 -16.999 1.00 75.62 355 PHE A N 1
ATOM 2843 C CA . PHE A 1 355 ? 5.186 10.687 -16.461 1.00 75.62 355 PHE A CA 1
ATOM 2844 C C . PHE A 1 355 ? 4.357 11.721 -17.234 1.00 75.62 355 PHE A C 1
ATOM 2846 O O . PHE A 1 355 ? 4.348 12.886 -16.830 1.00 75.62 355 PHE A O 1
ATOM 2853 N N . THR A 1 356 ? 3.728 11.307 -18.339 1.00 55.91 356 THR A N 1
ATOM 2854 C CA . THR A 1 356 ? 2.915 12.155 -19.229 1.00 55.91 356 THR A CA 1
ATOM 2855 C C . THR A 1 356 ? 1.643 12.666 -18.584 1.00 55.91 356 THR A C 1
ATOM 2857 O O . THR A 1 356 ? 0.944 11.829 -17.966 1.00 55.91 356 THR A O 1
#

Sequence (356 aa):
MLEPPIITVNTVLSLMALDYPSNKLSCYVSDDGCSPLTFYALNEALNFAKIWIPFCKKYDVQVRAPFMYFSTPPHHLHSSTQFQYDWKTLKVEYEKLERKIKEAEENRIGWHEESGIDLAAFSNISTKHHPSIIKILWENKEVSDELPHLIYVSREKSFKHHHHCKAGAMNVLTRVSGVLTNAPYILNVDCDMFVNNPQVVLHAMCVFLNSKDDLEDIGYVQTPQCFYDGLKDDPFGNQLVVVFEYSARGIMGLQGPFYSGTGCFHRRKVLYAQFPHHTIYFLDGKASEQELIKTFGYSKTFAKSATYAFKDQNTNTSGYPPKGLLNNNLEAANQVAGCGYEISTSWGSEVFFSFT

pLDDT: mean 87.12, std 12.32, range [40.28, 98.56]

Foldseek 3Di:
DDDQLVLLLLQQQQQFLFPDQQALDADEDEDLQLDVLNVVLVLLSVVLSVLLNVLCVVPVPFFSRLCVSVVDDDDPPDDDPVNVVSVVVSNVSVVVSVVLSVCCVVVVPDPPVVSPDPPVLVPPAHSQAHAKDKDFSDDDPPPDDRTHTYIYIYFGHDPVFDQLPPQNSVQLVLLLCLLQPNNQKDAFADSNDGDSGSCLVVVQCCQCPVDPVCVQADFKDADDDADPPADPVNPPCVRVCCVRVPVQVVCCVPRHGDDDRHRMMGGSLVLLVNHRPDPLCLQVVNDDPVNLCQRQNDLPSSSVSNSQSPDDPVDPDQHPPHPDPSVVCVVVSSVSSHSCRCPNHCRQPNHHPHSD

Radius of gyration: 21.21 Å; chains: 1; bounding box: 55×46×52 Å

InterPro domains:
  IPR005150 Cellulose synthase [PF03552] (3-275)
  IPR029044 Nucleotide-diphospho-sugar transferases [G3DSA:3.90.550.10] (124-281)
  IPR029044 Nucleotide-diphospho-sugar transferases [SSF53448] (8-273)